Protein AF-A0A9D3XJR8-F1 (afdb_monomer_lite)

Radius of gyration: 22.23 Å; chains: 1; bounding box: 59×55×51 Å

Structure (mmCIF, N/CA/C/O backbone):
data_AF-A0A9D3XJR8-F1
#
_entry.id   AF-A0A9D3XJR8-F1
#
loop_
_atom_site.group_PDB
_atom_site.id
_atom_site.type_symbol
_atom_site.label_atom_id
_atom_site.label_alt_id
_atom_site.label_comp_id
_atom_site.label_asym_id
_atom_site.label_entity_id
_atom_site.label_seq_id
_atom_site.pdbx_PDB_ins_code
_atom_site.Cartn_x
_atom_site.Cartn_y
_atom_site.Cartn_z
_atom_site.occupancy
_atom_site.B_iso_or_equiv
_atom_site.auth_seq_id
_atom_site.auth_comp_id
_atom_site.auth_asym_id
_atom_site.auth_atom_id
_atom_site.pdbx_PDB_model_num
ATOM 1 N N . MET A 1 1 ? -12.379 -22.969 -8.870 1.00 28.28 1 MET A N 1
ATOM 2 C CA . MET A 1 1 ? -11.195 -22.123 -9.120 1.00 28.28 1 MET A CA 1
ATOM 3 C C . MET A 1 1 ? -10.997 -21.296 -7.871 1.00 28.28 1 MET A C 1
ATOM 5 O O . MET A 1 1 ? -11.645 -20.276 -7.697 1.00 28.28 1 MET A O 1
ATOM 9 N N . GLU A 1 2 ? -10.249 -21.872 -6.939 1.00 27.81 2 GLU A N 1
ATOM 10 C CA . GLU A 1 2 ? -9.941 -21.310 -5.629 1.00 27.81 2 GLU A CA 1
ATOM 11 C C . GLU A 1 2 ? -8.699 -20.413 -5.710 1.00 27.81 2 GLU A C 1
ATOM 13 O O . GLU A 1 2 ? -7.750 -20.752 -6.409 1.00 27.81 2 GLU A O 1
ATOM 18 N N . LEU A 1 3 ? -8.737 -19.331 -4.923 1.00 29.09 3 LEU A N 1
ATOM 19 C CA . LEU A 1 3 ? -7.606 -18.621 -4.310 1.00 29.09 3 LEU A CA 1
ATOM 20 C C . LEU A 1 3 ? -6.599 -17.934 -5.254 1.00 29.09 3 LEU A C 1
ATOM 22 O O . LEU A 1 3 ? -5.658 -18.541 -5.753 1.00 29.09 3 LEU A O 1
ATOM 26 N N . GLY A 1 4 ? -6.736 -16.608 -5.385 1.00 23.52 4 GLY A N 1
ATOM 27 C CA . GLY A 1 4 ? -5.702 -15.759 -5.991 1.00 23.52 4 GLY A CA 1
ATOM 28 C C . GLY A 1 4 ? -5.813 -14.245 -5.762 1.00 23.52 4 GLY A C 1
ATOM 29 O O . GLY A 1 4 ? -4.987 -13.517 -6.294 1.00 23.52 4 GLY A O 1
ATOM 30 N N . LEU A 1 5 ? -6.792 -13.742 -4.993 1.00 27.00 5 LEU A N 1
ATOM 31 C CA . LEU A 1 5 ? -7.067 -12.294 -4.912 1.00 27.00 5 LEU A CA 1
ATOM 32 C C . LEU A 1 5 ? -6.620 -11.584 -3.622 1.00 27.00 5 LEU A C 1
ATOM 34 O O . LEU A 1 5 ? -6.926 -10.413 -3.443 1.00 27.00 5 LEU A O 1
ATOM 38 N N . ALA A 1 6 ? -5.889 -12.247 -2.724 1.00 27.70 6 ALA A N 1
ATOM 39 C CA . ALA A 1 6 ? -5.496 -11.635 -1.447 1.00 27.70 6 ALA A CA 1
ATOM 40 C C . ALA A 1 6 ? -4.204 -10.792 -1.509 1.00 27.70 6 ALA A C 1
ATOM 42 O O . ALA A 1 6 ? -3.783 -10.276 -0.485 1.00 27.70 6 ALA A O 1
ATOM 43 N N . CYS A 1 7 ? -3.565 -10.648 -2.678 1.00 24.80 7 CYS A N 1
ATOM 44 C CA . CYS A 1 7 ? -2.272 -9.955 -2.794 1.00 24.80 7 CYS A CA 1
ATOM 45 C C . CYS A 1 7 ? -2.368 -8.500 -3.297 1.00 24.80 7 CYS A C 1
ATOM 47 O O . CYS A 1 7 ? -1.337 -7.881 -3.523 1.00 24.80 7 CYS A O 1
ATOM 49 N N . TRP A 1 8 ? -3.575 -7.963 -3.529 1.00 30.33 8 TRP A N 1
ATOM 50 C CA . TRP A 1 8 ? -3.748 -6.650 -4.182 1.00 30.33 8 TRP A CA 1
ATOM 51 C C . TRP A 1 8 ? -4.899 -5.802 -3.661 1.00 30.33 8 TRP A C 1
ATOM 53 O O . TRP A 1 8 ? -5.213 -4.774 -4.256 1.00 30.33 8 TRP A O 1
ATOM 63 N N . VAL A 1 9 ? -5.540 -6.206 -2.569 1.00 40.22 9 VAL A N 1
ATOM 64 C CA . VAL A 1 9 ? -6.532 -5.345 -1.939 1.00 40.22 9 VAL A CA 1
ATOM 65 C C . VAL A 1 9 ? -5.842 -4.707 -0.739 1.00 40.22 9 VAL A C 1
ATOM 67 O O . VAL A 1 9 ? -5.764 -5.274 0.345 1.00 40.22 9 VAL A O 1
ATOM 70 N N . GLN A 1 10 ? -5.242 -3.559 -1.026 1.00 49.81 10 GLN A N 1
ATOM 71 C CA . GLN A 1 10 ? -4.740 -2.574 -0.081 1.00 49.81 10 GLN A CA 1
ATOM 72 C C . GLN A 1 10 ? -5.899 -2.117 0.806 1.00 49.81 10 GLN A C 1
ATOM 74 O O . GLN A 1 10 ? -6.696 -1.263 0.413 1.00 49.81 10 GLN A O 1
ATOM 79 N N . LEU A 1 11 ? -6.074 -2.804 1.931 1.00 52.34 11 LEU A N 1
ATOM 80 C CA . LEU A 1 11 ? -7.322 -2.809 2.674 1.00 52.34 11 LEU A CA 1
ATOM 81 C C . LEU A 1 11 ? -7.146 -2.171 4.039 1.00 52.34 11 LEU A C 1
ATOM 83 O O . LEU A 1 11 ? -6.410 -2.663 4.890 1.00 52.34 11 LEU A O 1
ATOM 87 N N . VAL A 1 12 ? -7.945 -1.140 4.264 1.00 53.53 12 VAL A N 1
ATOM 88 C CA . VAL A 1 12 ? -8.239 -0.639 5.593 1.00 53.53 12 VAL A CA 1
ATOM 89 C C . VAL A 1 12 ? -9.472 -1.385 6.088 1.00 53.53 12 VAL A C 1
ATOM 91 O O . VAL A 1 12 ? -10.526 -1.316 5.454 1.00 53.53 12 VAL A O 1
ATOM 94 N N . ASN A 1 13 ? -9.353 -2.112 7.199 1.00 61.59 13 ASN A N 1
ATOM 95 C CA . ASN A 1 13 ? -10.474 -2.840 7.791 1.00 61.59 13 ASN A CA 1
ATOM 96 C C . ASN A 1 13 ? -10.726 -2.401 9.228 1.00 61.59 13 ASN A C 1
ATOM 98 O O . ASN A 1 13 ? -9.831 -2.374 10.077 1.00 61.59 13 ASN A O 1
ATOM 102 N N . ALA A 1 14 ? -11.992 -2.147 9.500 1.00 55.44 14 ALA A N 1
ATOM 103 C CA . ALA A 1 14 ? -12.534 -1.920 10.815 1.00 55.44 14 ALA A CA 1
ATOM 104 C C . ALA A 1 14 ? -13.330 -3.164 11.230 1.00 55.44 14 ALA A C 1
ATOM 106 O O . ALA A 1 14 ? -14.355 -3.460 10.630 1.00 55.44 14 ALA A O 1
ATOM 107 N N . VAL A 1 15 ? -12.900 -3.894 12.269 1.00 58.12 15 VAL A N 1
ATOM 108 C CA . VAL A 1 15 ? -13.600 -5.115 12.734 1.00 58.12 15 VAL A CA 1
ATOM 109 C C . VAL A 1 15 ? -14.463 -4.820 13.966 1.00 58.12 15 VAL A C 1
ATOM 111 O O . VAL A 1 15 ? -14.002 -4.187 14.925 1.00 58.12 15 VAL A O 1
ATOM 114 N N . SER A 1 16 ? -15.708 -5.304 13.967 1.00 52.34 16 SER A N 1
ATOM 115 C CA . SER A 1 16 ? -16.666 -5.179 15.076 1.00 52.34 16 SER A CA 1
ATOM 116 C C . SER A 1 16 ? -16.460 -6.242 16.172 1.00 52.34 16 SER A C 1
ATOM 118 O O . SER A 1 16 ? -15.986 -7.350 15.924 1.00 52.34 16 SER A O 1
ATOM 120 N N . CYS A 1 17 ? -16.860 -5.928 17.410 1.00 47.19 17 CYS A N 1
ATOM 121 C CA . CYS A 1 17 ? -16.729 -6.804 18.583 1.00 47.19 17 CYS A CA 1
ATOM 122 C C . CYS A 1 17 ? -17.567 -8.102 18.538 1.00 47.19 17 CYS A C 1
ATOM 124 O O . CYS A 1 17 ? -17.294 -9.009 19.325 1.00 47.19 17 CYS A O 1
ATOM 126 N N . SER A 1 18 ? -18.601 -8.197 17.693 1.00 45.06 18 SER A N 1
ATOM 127 C CA . SER A 1 18 ? -19.616 -9.264 17.756 1.00 45.06 18 SER A CA 1
ATOM 128 C C . SER A 1 18 ? -19.317 -10.505 16.901 1.00 45.06 18 SER A C 1
ATOM 130 O O . SER A 1 18 ? -19.864 -11.572 17.190 1.00 45.06 18 SER A O 1
ATOM 132 N N . HIS A 1 19 ? -18.458 -10.407 15.878 1.00 48.50 19 HIS A N 1
ATOM 133 C CA . HIS A 1 19 ? -18.067 -11.533 15.020 1.00 48.50 19 HIS A CA 1
ATOM 134 C C . HIS A 1 19 ? -16.733 -11.263 14.300 1.00 48.50 19 HIS A C 1
ATOM 136 O O . HIS A 1 19 ? -16.567 -10.178 13.748 1.00 48.50 19 HIS A O 1
ATOM 142 N N . PRO A 1 20 ? -15.828 -12.254 14.173 1.00 44.44 20 PRO A N 1
ATOM 143 C CA . PRO A 1 20 ? -14.545 -12.104 13.469 1.00 44.44 20 PRO A CA 1
ATOM 144 C C . PRO A 1 20 ? -14.664 -11.869 11.947 1.00 44.44 20 PRO A C 1
ATOM 146 O O . PRO A 1 20 ? -13.648 -11.757 11.272 1.00 44.44 20 PRO A O 1
ATOM 149 N N . ALA A 1 21 ? -15.886 -11.799 11.405 1.00 52.09 21 ALA A N 1
ATOM 150 C CA . ALA A 1 21 ? -16.176 -11.602 9.984 1.00 52.09 21 ALA A CA 1
ATOM 151 C C . ALA A 1 21 ? -17.030 -10.351 9.686 1.00 52.09 21 ALA A C 1
ATOM 153 O O . ALA A 1 21 ? -17.405 -10.145 8.536 1.00 52.09 21 ALA A O 1
ATOM 154 N N . HIS A 1 22 ? -17.356 -9.530 10.693 1.00 65.69 22 HIS A N 1
ATOM 155 C CA . HIS A 1 22 ? -18.109 -8.287 10.493 1.00 65.69 22 HIS A CA 1
ATOM 156 C C . HIS A 1 22 ? -17.138 -7.107 10.467 1.00 65.69 22 HIS A C 1
ATOM 158 O O . HIS A 1 22 ? -16.737 -6.596 11.517 1.00 65.69 22 HIS A O 1
ATOM 164 N N . GLY A 1 23 ? -16.731 -6.722 9.259 1.00 73.94 23 GLY A N 1
ATOM 165 C CA . GLY A 1 23 ? -15.860 -5.578 9.031 1.00 73.94 23 GLY A CA 1
ATOM 166 C C . GLY A 1 23 ? -16.367 -4.674 7.918 1.00 73.94 23 GLY A C 1
ATOM 167 O O . GLY A 1 23 ? -17.192 -5.091 7.108 1.00 73.94 23 GLY A O 1
ATOM 168 N N . THR A 1 24 ? -15.895 -3.438 7.903 1.00 81.75 24 THR A N 1
ATOM 169 C CA . THR A 1 24 ? -16.110 -2.456 6.832 1.00 81.75 24 THR A CA 1
ATOM 170 C C . THR A 1 24 ? -14.770 -2.171 6.173 1.00 81.75 24 THR A C 1
ATOM 172 O O . THR A 1 24 ? -13.736 -2.168 6.845 1.00 81.75 24 THR A O 1
ATOM 175 N N . TRP A 1 25 ? -14.782 -1.963 4.859 1.00 85.25 25 TRP A N 1
ATOM 176 C CA . TRP A 1 25 ? -13.549 -1.868 4.085 1.00 85.25 25 TRP A CA 1
ATOM 177 C C . TRP A 1 25 ? -13.513 -0.602 3.242 1.00 85.25 25 TRP A C 1
ATOM 179 O O . TRP A 1 25 ? -14.513 -0.236 2.626 1.00 85.25 25 TRP A O 1
ATOM 189 N N . SER A 1 26 ? -12.341 0.015 3.172 1.00 88.06 26 SER A N 1
ATOM 190 C CA . SER A 1 26 ? -11.996 1.022 2.170 1.00 88.06 26 SER A CA 1
ATOM 191 C C . SER A 1 26 ? -10.623 0.718 1.577 1.00 88.06 26 SER A C 1
ATOM 193 O O . SER A 1 26 ? -9.849 -0.067 2.135 1.00 88.06 26 SER A O 1
ATOM 195 N N . SER A 1 27 ? -10.323 1.333 0.435 1.00 88.31 27 SER A N 1
ATOM 196 C CA . SER A 1 27 ? -8.977 1.294 -0.137 1.00 88.31 27 SER A CA 1
ATOM 197 C C . SER A 1 27 ? -8.009 2.149 0.692 1.00 88.31 27 SER A C 1
ATOM 199 O O . SER A 1 27 ? -8.449 3.079 1.369 1.00 88.31 27 SER A O 1
ATOM 201 N N . CYS A 1 28 ? -6.702 1.872 0.611 1.00 87.38 28 CYS A N 1
ATOM 202 C CA . CYS A 1 28 ? -5.643 2.799 1.043 1.00 87.38 28 CYS A CA 1
ATOM 203 C C . CYS A 1 28 ? -4.987 3.570 -0.127 1.00 87.38 28 CYS A C 1
ATOM 205 O O . CYS A 1 28 ? -3.995 4.284 0.036 1.00 87.38 28 CYS A O 1
ATOM 207 N N . ASN A 1 29 ? -5.533 3.438 -1.345 1.00 89.31 29 ASN A N 1
ATOM 208 C CA . ASN A 1 29 ? -5.115 4.235 -2.494 1.00 89.31 29 ASN A CA 1
ATOM 209 C C . ASN A 1 29 ? -6.237 4.444 -3.527 1.00 89.31 29 ASN A C 1
ATOM 211 O O . ASN A 1 29 ? -6.915 3.504 -3.940 1.00 89.31 29 ASN A O 1
ATOM 215 N N . ILE A 1 30 ? -6.335 5.670 -4.043 1.00 88.50 30 ILE A N 1
ATOM 216 C CA . ILE A 1 30 ? -7.354 6.091 -5.020 1.00 88.50 30 ILE A CA 1
ATOM 217 C C . ILE A 1 30 ? -7.344 5.322 -6.353 1.00 88.50 30 ILE A C 1
ATOM 219 O O . ILE A 1 30 ? -8.328 5.357 -7.087 1.00 88.50 30 ILE A O 1
ATOM 223 N N . PHE A 1 31 ? -6.255 4.631 -6.711 1.00 89.19 31 PHE A N 1
ATOM 224 C CA . PHE A 1 31 ? -6.134 3.913 -7.989 1.00 89.19 31 PHE A CA 1
ATOM 225 C C . PHE A 1 31 ? -5.930 2.401 -7.852 1.00 89.19 31 PHE A C 1
ATOM 227 O O . PHE A 1 31 ? -5.882 1.715 -8.879 1.00 89.19 31 PHE A O 1
ATOM 234 N N . SER A 1 32 ? -5.788 1.877 -6.633 1.00 86.81 32 SER A N 1
ATOM 235 C CA . SER A 1 32 ? -5.470 0.460 -6.411 1.00 86.81 32 SER A CA 1
ATOM 236 C C . SER A 1 32 ? -6.699 -0.446 -6.406 1.00 86.81 32 SER A C 1
ATOM 238 O O . SER A 1 32 ? -6.564 -1.646 -6.653 1.00 86.81 32 SER A O 1
ATOM 240 N N . THR A 1 33 ? -7.894 0.112 -6.193 1.00 87.88 33 THR A N 1
ATOM 241 C CA . THR A 1 33 ? -9.135 -0.662 -6.164 1.00 87.88 33 THR A CA 1
ATOM 242 C C . THR A 1 33 ? -9.352 -1.413 -7.475 1.00 87.88 33 THR A C 1
ATOM 244 O O . THR A 1 33 ? -9.219 -0.873 -8.576 1.00 87.88 33 THR A O 1
ATOM 247 N N . GLN A 1 34 ? -9.727 -2.684 -7.355 1.00 86.62 34 GLN A N 1
ATOM 248 C CA . GLN A 1 34 ? -10.248 -3.475 -8.460 1.00 86.62 34 GLN A CA 1
ATOM 249 C C . GLN A 1 34 ? -11.768 -3.553 -8.320 1.00 86.62 34 GLN A C 1
ATOM 251 O O . GLN A 1 34 ? -12.271 -4.296 -7.481 1.00 86.62 34 GLN A O 1
ATOM 256 N N . ASP A 1 35 ? -12.506 -2.804 -9.143 1.00 85.62 35 ASP A N 1
ATOM 257 C CA . ASP A 1 35 ? -13.960 -2.627 -8.973 1.00 85.62 35 ASP A CA 1
ATOM 258 C C . ASP A 1 35 ? -14.737 -3.948 -8.994 1.00 85.62 35 ASP A C 1
ATOM 260 O O . ASP A 1 35 ? -15.673 -4.148 -8.226 1.00 85.62 35 ASP A O 1
ATOM 264 N N . HIS A 1 36 ? -14.313 -4.898 -9.831 1.00 81.00 36 HIS A N 1
ATOM 265 C CA . HIS A 1 36 ? -14.922 -6.226 -9.885 1.00 81.00 36 HIS A CA 1
ATOM 266 C C . HIS A 1 36 ? -14.697 -7.025 -8.592 1.00 81.00 36 HIS A C 1
ATOM 268 O O . HIS A 1 36 ? -15.572 -7.787 -8.184 1.00 81.00 36 HIS A O 1
ATOM 274 N N . ALA A 1 37 ? -13.552 -6.839 -7.929 1.00 82.25 37 ALA A N 1
ATOM 275 C CA . ALA A 1 37 ? -13.271 -7.442 -6.634 1.00 82.25 37 ALA A CA 1
ATOM 276 C C . ALA A 1 37 ? -14.105 -6.776 -5.536 1.00 82.25 37 ALA A C 1
ATOM 278 O O . ALA A 1 37 ? -14.750 -7.481 -4.764 1.00 82.25 37 ALA A O 1
ATOM 279 N N . ALA A 1 38 ? -14.155 -5.440 -5.508 1.00 82.94 38 ALA A N 1
ATOM 280 C CA . ALA A 1 38 ? -14.978 -4.680 -4.566 1.00 82.94 38 ALA A CA 1
ATOM 281 C C . ALA A 1 38 ? -16.460 -5.080 -4.670 1.00 82.94 38 ALA A C 1
ATOM 283 O O . ALA A 1 38 ? -17.082 -5.427 -3.666 1.00 82.94 38 ALA A O 1
ATOM 284 N N . ALA A 1 39 ? -16.994 -5.156 -5.892 1.00 82.38 39 ALA A N 1
ATOM 285 C CA . ALA A 1 39 ? -18.354 -5.618 -6.148 1.00 82.38 39 ALA A CA 1
ATOM 286 C C . ALA A 1 39 ? -18.564 -7.075 -5.709 1.00 82.38 39 ALA A C 1
ATOM 288 O O . ALA A 1 39 ? -19.575 -7.391 -5.085 1.00 82.38 39 ALA A O 1
ATOM 289 N N . ALA A 1 40 ? -17.611 -7.970 -5.986 1.00 81.62 40 ALA A N 1
ATOM 290 C CA . ALA A 1 40 ? -17.702 -9.359 -5.546 1.00 81.62 40 ALA A CA 1
ATOM 291 C C . ALA A 1 40 ? -17.712 -9.482 -4.015 1.00 81.62 40 ALA A C 1
ATOM 293 O O . ALA A 1 40 ? -18.481 -10.279 -3.486 1.00 81.62 40 ALA A O 1
ATOM 294 N N . PHE A 1 41 ? -16.908 -8.687 -3.302 1.00 75.06 41 PHE A N 1
ATOM 295 C CA . PHE A 1 41 ? -16.903 -8.649 -1.838 1.00 75.06 41 PHE A CA 1
ATOM 296 C C . PHE A 1 41 ? -18.211 -8.094 -1.263 1.00 75.06 41 PHE A C 1
ATOM 298 O O . PHE A 1 41 ? -18.741 -8.679 -0.318 1.00 75.06 41 PHE A O 1
ATOM 305 N N . ALA A 1 42 ? -18.762 -7.036 -1.864 1.00 76.56 42 ALA A N 1
ATOM 306 C CA . ALA A 1 42 ? -20.031 -6.442 -1.445 1.00 76.56 42 ALA A CA 1
ATOM 307 C C . ALA A 1 42 ? -21.232 -7.381 -1.680 1.00 76.56 42 ALA A C 1
ATOM 309 O O . ALA A 1 42 ? -22.122 -7.485 -0.839 1.00 76.56 42 ALA A O 1
ATOM 310 N N . ILE A 1 43 ? -21.246 -8.102 -2.808 1.00 69.69 43 ILE A N 1
ATOM 311 C CA . ILE A 1 43 ? -22.349 -8.993 -3.219 1.00 69.69 43 ILE A CA 1
ATOM 312 C C . ILE A 1 43 ? -22.200 -10.406 -2.627 1.00 69.69 43 ILE A C 1
ATOM 314 O O . ILE A 1 43 ? -23.160 -11.183 -2.599 1.00 69.69 43 ILE A O 1
ATOM 318 N N . ALA A 1 44 ? -21.008 -10.779 -2.149 1.00 63.94 44 ALA A N 1
ATOM 319 C CA . ALA A 1 44 ? -20.783 -12.076 -1.529 1.00 63.94 44 ALA A CA 1
ATOM 320 C C . ALA A 1 44 ? -21.743 -12.301 -0.355 1.00 63.94 44 ALA A C 1
ATOM 322 O O . ALA A 1 44 ? -22.173 -11.375 0.326 1.00 63.94 44 ALA A O 1
ATOM 323 N N . LYS A 1 45 ? -22.012 -13.577 -0.058 1.00 50.91 45 LYS A N 1
ATOM 324 C CA . LYS A 1 45 ? -22.928 -14.036 1.005 1.00 50.91 45 LYS A CA 1
ATOM 325 C C . LYS A 1 45 ? -22.634 -13.451 2.404 1.00 50.91 45 LYS A C 1
ATOM 327 O O . LYS A 1 45 ? -23.441 -13.627 3.309 1.00 50.91 45 LYS A O 1
ATOM 332 N N . ALA A 1 46 ? -21.477 -12.810 2.575 1.00 60.94 46 ALA A N 1
ATOM 333 C CA . ALA A 1 46 ? -21.052 -12.126 3.786 1.00 60.94 46 ALA A CA 1
ATOM 334 C C . ALA A 1 46 ? -21.612 -10.692 3.935 1.00 60.94 46 ALA A C 1
ATOM 336 O O . ALA A 1 46 ? -21.616 -10.203 5.058 1.00 60.94 46 ALA A O 1
ATOM 337 N N . GLY A 1 47 ? -22.094 -10.039 2.864 1.00 68.12 47 GLY A N 1
ATOM 338 C CA . GLY A 1 47 ? -22.726 -8.710 2.929 1.00 68.12 47 GLY A CA 1
ATOM 339 C C . GLY A 1 47 ? -21.833 -7.637 3.560 1.00 68.12 47 GLY A C 1
ATOM 340 O O . GLY A 1 47 ? -22.287 -6.860 4.395 1.00 68.12 47 GLY A O 1
ATOM 341 N N . ILE A 1 48 ? -20.543 -7.661 3.229 1.00 77.00 48 ILE A N 1
ATOM 342 C CA . ILE A 1 48 ? -19.524 -6.802 3.832 1.00 77.00 48 ILE A CA 1
ATOM 343 C C . ILE A 1 48 ? -19.580 -5.421 3.160 1.00 77.00 48 ILE A C 1
ATOM 345 O O . ILE A 1 48 ? -19.403 -5.359 1.943 1.00 77.00 48 ILE A O 1
ATOM 349 N N . PRO A 1 49 ? -19.767 -4.313 3.904 1.00 83.88 49 PRO A N 1
ATOM 350 C CA . PRO A 1 49 ? -19.743 -2.980 3.311 1.00 83.88 49 PRO A CA 1
ATOM 351 C C . PRO A 1 49 ? -18.347 -2.632 2.781 1.00 83.88 49 PRO A C 1
ATOM 353 O O . PRO A 1 49 ? -17.359 -2.691 3.523 1.00 83.88 49 PRO A O 1
ATOM 356 N N . VAL A 1 50 ? -18.281 -2.252 1.504 1.00 85.94 50 VAL A N 1
ATOM 357 C CA . VAL A 1 50 ? -17.055 -1.835 0.814 1.00 85.94 50 VAL A CA 1
ATOM 358 C C . VAL A 1 50 ? -17.257 -0.430 0.253 1.00 85.94 50 VAL A C 1
ATOM 360 O O . VAL A 1 50 ? -18.144 -0.204 -0.567 1.00 85.94 50 VAL A O 1
ATOM 363 N N . PHE A 1 51 ? -16.409 0.499 0.678 1.00 89.69 51 PHE A N 1
ATOM 364 C CA . PHE A 1 51 ? -16.374 1.888 0.233 1.00 89.69 51 PHE A CA 1
ATOM 365 C C . PHE A 1 51 ? -15.075 2.099 -0.538 1.00 89.69 51 PHE A C 1
ATOM 367 O O . PHE A 1 51 ? -14.077 2.551 0.019 1.00 89.69 51 PHE A O 1
ATOM 374 N N . ALA A 1 52 ? -15.052 1.639 -1.786 1.00 89.12 52 ALA A N 1
ATOM 375 C CA . ALA A 1 52 ? -13.896 1.803 -2.653 1.00 89.12 52 ALA A CA 1
ATOM 376 C C . ALA A 1 52 ? -14.275 1.630 -4.130 1.00 89.12 52 ALA A C 1
ATOM 378 O O . ALA A 1 52 ? -15.033 0.718 -4.474 1.00 89.12 52 ALA A O 1
ATOM 379 N N . TRP A 1 53 ? -13.695 2.440 -5.009 1.00 90.81 53 TRP A N 1
ATOM 380 C CA . TRP A 1 53 ? -13.688 2.260 -6.462 1.00 90.81 53 TRP A CA 1
ATOM 381 C C . TRP A 1 53 ? -12.402 2.825 -7.068 1.00 90.81 53 TRP A C 1
ATOM 383 O O . TRP A 1 53 ? -11.638 3.560 -6.447 1.00 90.81 53 TRP A O 1
ATOM 393 N N . LYS A 1 54 ? -12.094 2.442 -8.302 1.00 89.69 54 LYS A N 1
ATOM 394 C CA . LYS A 1 54 ? -10.901 2.932 -8.982 1.00 89.69 54 LYS A CA 1
ATOM 395 C C . LYS A 1 54 ? -11.113 4.358 -9.488 1.00 89.69 54 LYS A C 1
ATOM 397 O O . LYS A 1 54 ? -12.043 4.627 -10.245 1.00 89.69 54 LYS A O 1
ATOM 402 N N . GLY A 1 55 ? -10.180 5.247 -9.163 1.00 90.25 55 GLY A N 1
ATOM 403 C CA . GLY A 1 55 ? -10.190 6.637 -9.616 1.00 90.25 55 GLY A CA 1
ATOM 404 C C . GLY A 1 55 ? -11.005 7.578 -8.732 1.00 90.25 55 GLY A C 1
ATOM 405 O O . GLY A 1 55 ? -11.527 8.566 -9.245 1.00 90.25 55 GLY A O 1
ATOM 406 N N . GLU A 1 56 ? -11.110 7.275 -7.438 1.00 90.25 56 GLU A N 1
ATOM 407 C CA . GLU A 1 56 ? -11.658 8.183 -6.423 1.00 90.25 56 GLU A CA 1
ATOM 408 C C . GLU A 1 56 ? -10.947 9.548 -6.429 1.00 90.25 56 GLU A C 1
ATOM 410 O O . GLU A 1 56 ? -9.736 9.644 -6.668 1.00 90.25 56 GLU A O 1
ATOM 415 N N . THR A 1 57 ? -11.681 10.619 -6.116 1.00 95.12 57 THR A N 1
ATOM 416 C CA . THR A 1 57 ? -11.047 11.886 -5.725 1.00 95.12 57 THR A CA 1
ATOM 417 C C . THR A 1 57 ? -10.482 11.793 -4.306 1.00 95.12 57 THR A C 1
ATOM 419 O O . THR A 1 57 ? -10.842 10.917 -3.523 1.00 95.12 57 THR A O 1
ATOM 422 N N . ASN A 1 58 ? -9.604 12.726 -3.929 1.00 91.56 58 ASN A N 1
ATOM 423 C CA . ASN A 1 58 ? -9.065 12.753 -2.564 1.00 91.56 58 ASN A CA 1
ATOM 424 C C . ASN A 1 58 ? -10.168 12.959 -1.509 1.00 91.56 58 ASN A C 1
ATOM 426 O O . ASN A 1 58 ? -10.063 12.463 -0.390 1.00 91.56 58 ASN A O 1
ATOM 430 N N . GLU A 1 59 ? -11.219 13.703 -1.851 1.00 93.25 59 GLU A N 1
ATOM 431 C CA . GLU A 1 59 ? -12.369 13.923 -0.977 1.00 93.25 59 GLU A CA 1
ATOM 432 C C . GLU A 1 59 ? -13.201 12.646 -0.820 1.00 93.25 59 GLU A C 1
ATOM 434 O O . GLU A 1 59 ? -13.584 12.306 0.299 1.00 93.25 59 GLU A O 1
ATOM 439 N N . GLU A 1 60 ? -13.439 11.924 -1.919 1.00 92.31 60 GLU A N 1
ATOM 440 C CA . GLU A 1 60 ? -14.136 10.632 -1.916 1.00 92.31 60 GLU A CA 1
ATOM 441 C C . GLU A 1 60 ? -13.361 9.581 -1.115 1.00 92.31 60 GLU A C 1
ATOM 443 O O . GLU A 1 60 ? -13.954 8.874 -0.305 1.00 92.31 60 GLU A O 1
ATOM 448 N N . TYR A 1 61 ? -12.036 9.545 -1.258 1.00 89.69 61 TYR A N 1
ATOM 449 C CA . TYR A 1 61 ? -11.148 8.664 -0.501 1.00 89.69 61 TYR A CA 1
ATOM 450 C C . TYR A 1 61 ? -11.262 8.870 1.012 1.00 89.69 61 TYR A C 1
ATOM 452 O O . TYR A 1 61 ? -11.483 7.928 1.776 1.00 89.69 61 TYR A O 1
ATOM 460 N N . LEU A 1 62 ? -11.174 10.125 1.464 1.00 90.62 62 LEU A N 1
ATOM 461 C CA . LEU A 1 62 ? -11.327 10.454 2.882 1.00 90.62 62 LEU A CA 1
ATOM 462 C C . LEU A 1 62 ? -12.733 10.126 3.389 1.00 90.62 62 LEU A C 1
ATOM 464 O O . LEU A 1 62 ? -12.878 9.623 4.503 1.00 90.62 62 LEU A O 1
ATOM 468 N N . TRP A 1 63 ? -13.760 10.379 2.574 1.00 91.94 63 TRP A N 1
ATOM 469 C CA . TRP A 1 63 ? -15.130 9.999 2.899 1.00 91.94 63 TRP A CA 1
ATOM 470 C C . TRP A 1 63 ? -15.270 8.480 3.058 1.00 91.94 63 TRP A C 1
ATOM 472 O O . TRP A 1 63 ? -15.884 8.036 4.030 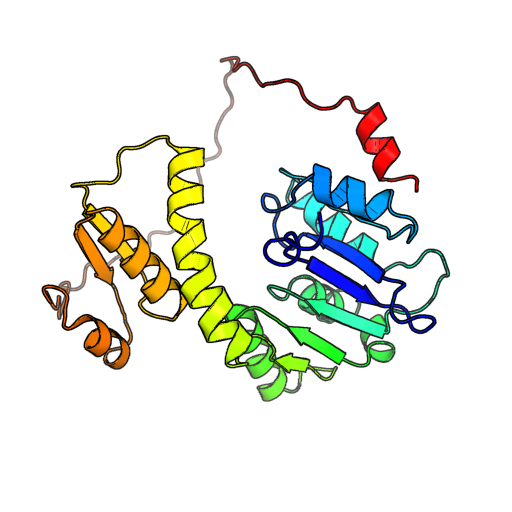1.00 91.94 63 TRP A O 1
ATOM 482 N N . CYS A 1 64 ? -14.656 7.691 2.170 1.00 91.56 64 CYS A N 1
ATOM 483 C CA . CYS A 1 64 ? -14.653 6.230 2.232 1.00 91.56 64 CYS A CA 1
ATOM 484 C C . CYS A 1 64 ? -14.016 5.726 3.531 1.00 91.56 64 CYS A C 1
ATOM 486 O O . CYS A 1 64 ? -14.615 4.902 4.224 1.00 91.56 64 CYS A O 1
ATOM 488 N N . ILE A 1 65 ? -12.855 6.272 3.913 1.00 88.69 65 ILE A N 1
ATOM 489 C CA . ILE A 1 65 ? -12.202 5.945 5.189 1.00 88.69 65 ILE A CA 1
ATOM 490 C C . ILE A 1 65 ? -13.124 6.285 6.365 1.00 88.69 65 ILE A C 1
ATOM 492 O O . ILE A 1 65 ? -13.282 5.475 7.277 1.00 88.69 65 ILE A O 1
ATOM 496 N N . GLU A 1 66 ? -13.770 7.453 6.357 1.00 88.75 66 GLU A N 1
ATOM 497 C CA . GLU A 1 66 ? -14.686 7.855 7.431 1.00 88.75 66 GLU A CA 1
ATOM 498 C C . GLU A 1 66 ? -15.913 6.929 7.529 1.00 88.75 66 GLU A C 1
ATOM 500 O O . GLU A 1 66 ? -16.353 6.634 8.643 1.00 88.75 66 GLU A O 1
ATOM 505 N N . GLN A 1 67 ? -16.423 6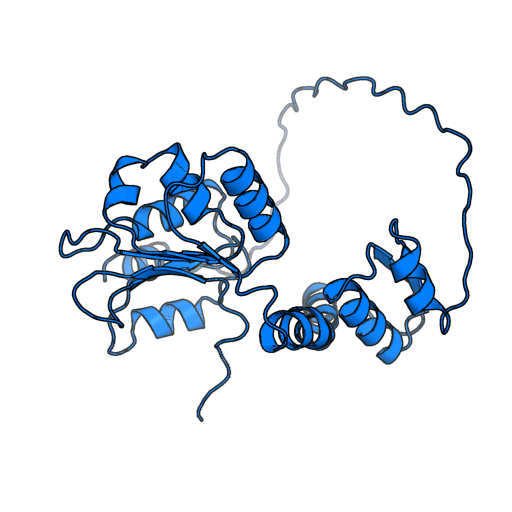.394 6.410 1.00 88.38 67 GLN A N 1
ATOM 506 C CA . GLN A 1 67 ? -17.510 5.406 6.438 1.00 88.38 67 GLN A CA 1
ATOM 507 C C . GLN A 1 67 ? -17.104 4.104 7.140 1.00 88.38 67 GLN A C 1
ATOM 509 O O . GLN A 1 67 ? -17.940 3.493 7.809 1.00 88.38 67 GLN A O 1
ATOM 514 N N . THR A 1 68 ? -15.829 3.698 7.073 1.00 86.44 68 THR A N 1
ATOM 515 C CA . THR A 1 68 ? -15.370 2.475 7.760 1.00 86.44 68 THR A CA 1
ATOM 516 C C . THR A 1 68 ? -15.499 2.557 9.284 1.00 86.44 68 THR A C 1
ATOM 518 O O . THR A 1 68 ? -15.640 1.532 9.947 1.00 86.44 68 THR A O 1
ATOM 521 N N . LEU A 1 69 ? -15.541 3.760 9.865 1.00 84.31 69 LEU A N 1
ATOM 522 C CA . LEU A 1 69 ? -15.654 3.943 11.314 1.00 84.31 69 LEU A CA 1
ATOM 523 C C . LEU A 1 69 ? -17.049 3.629 11.876 1.00 84.31 69 LEU A C 1
ATOM 525 O O . LEU A 1 69 ? -17.190 3.458 13.090 1.00 84.31 69 LEU A O 1
ATOM 529 N N . CYS A 1 70 ? -18.072 3.581 11.021 1.00 76.69 70 CYS A N 1
ATOM 530 C CA . CYS A 1 70 ? -19.474 3.498 11.413 1.00 76.69 70 CYS A CA 1
ATOM 531 C C . CYS A 1 70 ? -20.091 2.162 10.981 1.00 76.69 70 CYS A C 1
ATOM 533 O O . CYS A 1 70 ? -20.351 1.929 9.803 1.00 76.69 70 CYS A O 1
ATOM 535 N N . PHE A 1 71 ? -20.395 1.290 11.944 1.00 76.81 71 PHE A N 1
ATOM 536 C CA . PHE A 1 71 ? -21.103 0.035 11.678 1.00 76.81 71 PHE A CA 1
ATOM 537 C C . PHE A 1 71 ? -22.620 0.237 11.717 1.00 76.81 71 PHE A C 1
ATOM 539 O O . PHE A 1 71 ? -23.131 0.942 12.590 1.00 76.81 71 PHE A O 1
ATOM 546 N N . LYS A 1 72 ? -23.355 -0.452 10.831 1.00 70.12 72 LYS A N 1
ATOM 547 C CA . LYS A 1 72 ? -24.831 -0.401 10.771 1.00 70.12 72 LYS A CA 1
ATOM 548 C C . LYS A 1 72 ? -25.498 -0.800 12.094 1.00 70.12 72 LYS A C 1
ATOM 550 O O . LYS A 1 72 ? -26.524 -0.236 12.457 1.00 70.12 72 LYS A O 1
ATOM 555 N N . ASP A 1 73 ? -24.863 -1.693 12.848 1.00 69.06 73 ASP A N 1
ATOM 556 C CA . ASP A 1 73 ? -25.351 -2.176 14.145 1.00 69.06 73 ASP A CA 1
ATOM 557 C C . ASP A 1 73 ? -25.028 -1.232 15.322 1.00 69.06 73 ASP A C 1
ATOM 559 O O . ASP A 1 73 ? -25.305 -1.560 16.477 1.00 69.06 73 ASP A O 1
ATOM 563 N N . GLY A 1 74 ? -24.372 -0.091 15.068 1.00 71.56 74 GLY A N 1
ATOM 564 C CA . GLY A 1 74 ? -23.939 0.859 16.101 1.00 71.56 74 GLY A CA 1
ATOM 565 C C . GLY A 1 74 ? -22.844 0.329 17.035 1.00 71.56 74 GLY A C 1
ATOM 566 O O . GLY A 1 74 ? -22.543 0.950 18.055 1.00 71.56 74 GLY A O 1
ATOM 567 N N . GLN A 1 75 ? -22.254 -0.825 16.713 1.00 73.38 75 GLN A N 1
ATOM 568 C CA . GLN A 1 75 ? -21.174 -1.427 17.491 1.00 73.38 75 GLN A CA 1
ATOM 569 C C . GLN A 1 75 ? -19.890 -0.591 17.391 1.00 73.38 75 GLN A C 1
ATOM 571 O O . GLN A 1 75 ? -19.613 -0.014 16.338 1.00 73.38 75 GLN A O 1
ATOM 576 N N . PRO A 1 76 ? -19.081 -0.523 18.463 1.00 74.31 76 PRO A N 1
ATOM 577 C CA . PRO A 1 76 ? -17.833 0.221 18.439 1.00 74.31 76 PRO A CA 1
ATOM 578 C C . PRO A 1 76 ? -16.749 -0.516 17.644 1.00 74.31 76 PRO A C 1
ATOM 580 O O . PRO A 1 76 ? -16.654 -1.746 17.664 1.00 74.31 76 PRO A O 1
ATOM 583 N N . LEU A 1 77 ? -15.876 0.271 17.017 1.00 82.81 77 LEU A N 1
ATOM 584 C CA . LEU A 1 77 ? -14.660 -0.200 16.364 1.00 82.81 77 LEU A CA 1
ATOM 585 C C . LEU A 1 77 ? -13.734 -0.911 17.359 1.00 82.81 77 LEU A C 1
ATOM 587 O O . LEU A 1 77 ? -13.363 -0.334 18.383 1.00 82.81 77 LEU A O 1
ATOM 591 N N . SER A 1 78 ? -13.354 -2.153 17.045 1.00 84.75 78 SER A N 1
ATOM 592 C CA . SER A 1 78 ? -12.583 -3.011 17.954 1.00 84.75 78 SER A CA 1
ATOM 593 C C . SER A 1 78 ? -11.154 -3.305 17.498 1.00 84.75 78 SER A C 1
ATOM 595 O O . SER A 1 78 ? -10.283 -3.547 18.335 1.00 84.75 78 SER A O 1
ATOM 597 N N . MET A 1 79 ? -10.887 -3.266 16.194 1.00 86.44 79 MET A N 1
ATOM 598 C CA . MET A 1 79 ? -9.568 -3.499 15.610 1.00 86.44 79 MET A CA 1
ATOM 599 C C . MET A 1 79 ? -9.434 -2.698 14.321 1.00 86.44 79 MET A C 1
ATOM 601 O O . MET A 1 79 ? -10.414 -2.554 13.590 1.00 86.44 79 MET A O 1
ATOM 605 N N . ILE A 1 80 ? -8.220 -2.221 14.064 1.00 88.62 80 ILE A N 1
ATOM 606 C CA . ILE A 1 80 ? -7.824 -1.595 12.805 1.00 88.62 80 ILE A CA 1
ATOM 607 C C . ILE A 1 80 ? -6.833 -2.538 12.113 1.00 88.62 80 ILE A C 1
ATOM 609 O O . ILE A 1 80 ? -5.819 -2.909 12.711 1.00 88.62 80 ILE A O 1
ATOM 613 N N . LEU A 1 81 ? -7.124 -2.925 10.875 1.00 88.88 81 LEU A N 1
ATOM 614 C CA . LEU A 1 81 ? -6.131 -3.447 9.937 1.00 88.88 81 LEU A CA 1
ATOM 615 C C . LEU A 1 81 ? -5.808 -2.305 8.981 1.00 88.88 81 LEU A C 1
ATOM 617 O O . LEU A 1 81 ? -6.724 -1.784 8.349 1.00 88.88 81 LEU A O 1
ATOM 621 N N . ASP A 1 82 ? -4.555 -1.879 8.956 1.00 88.31 82 ASP A N 1
ATOM 622 C CA . ASP A 1 82 ? -4.125 -0.677 8.257 1.00 88.31 82 ASP A CA 1
ATOM 623 C C . ASP A 1 82 ? -2.937 -0.983 7.344 1.00 88.31 82 ASP A C 1
ATOM 625 O O . ASP A 1 82 ? -2.086 -1.832 7.640 1.00 88.31 82 ASP A O 1
ATOM 629 N N . ASP A 1 83 ? -2.905 -0.271 6.228 1.00 86.44 83 ASP A N 1
ATOM 630 C CA . ASP A 1 83 ? -1.834 -0.324 5.247 1.00 86.44 83 ASP A CA 1
ATOM 631 C C . ASP A 1 83 ? -1.526 1.107 4.806 1.00 86.44 83 ASP A C 1
ATOM 633 O O . ASP A 1 83 ? -2.223 1.689 3.976 1.00 86.44 83 ASP A O 1
ATOM 637 N N . GLY A 1 84 ? -0.492 1.693 5.407 1.00 84.25 84 GLY A N 1
ATOM 638 C CA . GLY A 1 84 ? -0.073 3.070 5.148 1.00 84.25 84 GLY A CA 1
ATOM 639 C C . GLY A 1 84 ? -0.472 4.065 6.237 1.00 84.25 84 GLY A C 1
ATOM 640 O O . GLY A 1 84 ? 0.054 5.176 6.236 1.00 84.25 84 GLY A O 1
ATOM 641 N N . GLY A 1 85 ? -1.312 3.666 7.198 1.00 86.31 85 GLY A N 1
ATOM 642 C CA . GLY A 1 85 ? -1.568 4.421 8.425 1.00 86.31 85 GLY A CA 1
ATOM 643 C C . GLY A 1 85 ? -2.662 5.473 8.363 1.00 86.31 85 GLY A C 1
ATOM 644 O O . GLY A 1 85 ? -2.850 6.207 9.338 1.00 86.31 85 GLY A O 1
ATOM 645 N N . ASP A 1 86 ? -3.367 5.612 7.243 1.00 89.44 86 ASP A N 1
ATOM 646 C CA . ASP A 1 86 ? -4.344 6.687 7.063 1.00 89.44 86 ASP A CA 1
ATOM 647 C C . ASP A 1 86 ? -5.515 6.557 8.044 1.00 89.44 86 ASP A C 1
ATOM 649 O O . ASP A 1 86 ? -5.901 7.546 8.680 1.00 89.44 86 ASP A O 1
ATOM 653 N N . LEU A 1 87 ? -6.032 5.340 8.256 1.00 88.94 87 LEU A N 1
ATOM 654 C CA . LEU A 1 87 ? -7.110 5.118 9.221 1.00 88.94 87 LEU A CA 1
ATOM 655 C C . LEU A 1 87 ? -6.618 5.321 10.653 1.00 88.94 87 LEU A C 1
ATOM 657 O O . LEU A 1 87 ? -7.271 5.998 11.453 1.00 88.94 87 LEU A O 1
ATOM 661 N N . THR A 1 88 ? -5.447 4.783 10.983 1.00 90.06 88 THR A N 1
ATOM 662 C CA . THR A 1 88 ? -4.828 4.935 12.301 1.00 90.06 88 THR A CA 1
ATOM 663 C C . THR A 1 88 ? -4.625 6.404 12.645 1.00 90.06 88 THR A C 1
ATOM 665 O O . THR A 1 88 ? -4.993 6.836 13.746 1.00 90.06 88 THR A O 1
ATOM 668 N N . ASN A 1 89 ? -4.093 7.192 11.711 1.00 89.94 89 ASN A N 1
ATOM 669 C CA . ASN A 1 89 ? -3.869 8.621 11.882 1.00 89.94 89 ASN A CA 1
ATOM 670 C C . ASN A 1 89 ? -5.192 9.388 11.996 1.00 89.94 89 ASN A C 1
ATOM 672 O O . ASN A 1 89 ? -5.329 10.249 12.873 1.00 89.94 89 ASN A O 1
ATOM 676 N N . LEU A 1 90 ? -6.195 9.052 11.182 1.00 90.31 90 LEU A N 1
ATOM 677 C CA . LEU A 1 90 ? -7.520 9.667 11.238 1.00 90.31 90 LEU A CA 1
ATOM 678 C C . LEU A 1 90 ? -8.197 9.424 12.595 1.00 90.31 90 LEU A C 1
ATOM 680 O O . LEU A 1 90 ? -8.708 10.364 13.211 1.00 90.31 90 LEU A O 1
ATOM 684 N N . VAL A 1 91 ? -8.136 8.202 13.126 1.00 90.38 91 VAL A N 1
ATOM 685 C CA . VAL A 1 91 ? -8.698 7.884 14.447 1.00 90.38 91 VAL A CA 1
ATOM 686 C C . VAL A 1 91 ? -7.914 8.571 15.569 1.00 90.38 91 VAL A C 1
ATOM 688 O O . VAL A 1 91 ? -8.519 9.105 16.499 1.00 90.38 91 VAL A O 1
ATOM 691 N N . HIS A 1 92 ? -6.581 8.628 15.491 1.00 89.56 92 HIS A N 1
ATOM 692 C CA . HIS A 1 92 ? -5.769 9.298 16.514 1.00 89.56 92 HIS A CA 1
ATOM 693 C C . HIS A 1 92 ? -5.982 10.815 16.571 1.00 89.56 92 HIS A C 1
ATOM 695 O O . HIS A 1 92 ? -5.873 11.399 17.654 1.00 89.56 92 HIS A O 1
ATOM 701 N N . THR A 1 93 ? -6.286 11.446 15.435 1.00 89.62 93 THR A N 1
ATOM 702 C CA . THR A 1 93 ? -6.407 12.905 15.311 1.00 89.62 93 THR A CA 1
ATOM 703 C C . THR A 1 93 ? -7.849 13.398 15.416 1.00 89.62 93 THR A C 1
ATOM 705 O O . THR A 1 93 ? -8.129 14.261 16.249 1.00 89.62 93 THR A O 1
ATOM 708 N N . LYS A 1 94 ? -8.771 12.854 14.613 1.00 89.81 94 LYS A N 1
ATOM 709 C CA . LYS A 1 94 ? -10.163 13.324 14.514 1.00 89.81 94 LYS A CA 1
ATOM 710 C C . LYS A 1 94 ? -11.125 12.593 15.448 1.00 89.81 94 LYS A C 1
ATOM 712 O O . LYS A 1 94 ? -12.064 13.210 15.945 1.00 89.81 94 LYS A O 1
ATOM 717 N N . HIS A 1 95 ? -10.895 11.304 15.714 1.00 88.88 95 HIS A N 1
ATOM 718 C CA . HIS A 1 95 ? -11.810 10.475 16.512 1.00 88.88 95 HIS A CA 1
ATOM 719 C C . HIS A 1 95 ? -11.149 9.800 17.728 1.00 88.88 95 HIS A C 1
ATOM 721 O O . HIS A 1 95 ? -11.334 8.596 17.944 1.00 88.88 95 HIS A O 1
ATOM 727 N N . PRO A 1 96 ? -10.422 10.542 18.589 1.00 89.00 96 PRO A N 1
ATOM 728 C CA . PRO A 1 96 ? -9.698 9.954 19.716 1.00 89.00 96 PRO A CA 1
ATOM 729 C C . PRO A 1 96 ? -10.609 9.242 20.730 1.00 89.00 96 PRO A C 1
ATOM 731 O O . PRO A 1 96 ? -10.135 8.420 21.513 1.00 89.00 96 PRO A O 1
ATOM 734 N N . GLN A 1 97 ? -11.913 9.533 20.728 1.00 88.62 97 GLN A N 1
ATOM 735 C CA . GLN A 1 97 ? -12.921 8.840 21.527 1.00 88.62 97 GLN A CA 1
ATOM 736 C C . GLN A 1 97 ? -13.065 7.356 21.161 1.00 88.62 97 GLN A C 1
ATOM 738 O O . GLN A 1 97 ? -13.345 6.551 22.050 1.00 88.62 97 GLN A O 1
ATOM 743 N N . LEU A 1 98 ? -12.837 6.985 19.894 1.00 86.31 98 LEU A N 1
ATOM 744 C CA . LEU A 1 98 ? -12.973 5.606 19.413 1.00 86.31 98 LEU A CA 1
ATOM 745 C C . LEU A 1 98 ? -11.814 4.714 19.876 1.00 86.31 98 LEU A C 1
ATOM 747 O O . LEU A 1 98 ? -12.001 3.515 20.057 1.00 86.31 98 LEU A O 1
ATOM 751 N N . LEU A 1 99 ? -10.648 5.299 20.179 1.00 86.69 99 LEU A N 1
ATOM 752 C CA . LEU A 1 99 ? -9.452 4.571 20.628 1.00 86.69 99 LEU A CA 1
ATOM 753 C C . LEU A 1 99 ? -9.681 3.722 21.882 1.00 86.69 99 LEU A C 1
ATOM 755 O O . LEU A 1 99 ? -8.994 2.728 22.071 1.00 86.69 99 LEU A O 1
ATOM 759 N N . LYS A 1 100 ? -10.652 4.080 22.733 1.00 85.94 100 LYS A N 1
ATOM 760 C CA . LYS A 1 100 ? -10.990 3.293 23.931 1.00 85.94 100 LYS A CA 1
ATOM 761 C C . LYS A 1 100 ? -11.601 1.927 23.599 1.00 85.94 100 LYS A C 1
ATOM 763 O O . LYS A 1 100 ? -11.491 1.016 24.411 1.00 85.94 100 LYS A O 1
ATOM 768 N N . GLY A 1 101 ? -12.276 1.809 22.453 1.00 83.81 101 GLY A N 1
ATOM 769 C CA . GLY A 1 101 ? -12.883 0.560 21.986 1.00 83.81 101 GLY A CA 1
ATOM 770 C C . GLY A 1 101 ? -11.910 -0.337 21.221 1.00 83.81 101 GLY A C 1
ATOM 771 O O . GLY A 1 101 ? -12.112 -1.551 21.168 1.00 83.81 101 GLY A O 1
ATOM 772 N N . ILE A 1 102 ? -10.837 0.245 20.677 1.00 87.44 102 ILE A N 1
ATOM 773 C CA . ILE A 1 102 ? -9.883 -0.455 19.819 1.00 87.44 102 ILE A CA 1
ATOM 774 C C . ILE A 1 102 ? -8.874 -1.216 20.678 1.00 87.44 102 ILE A C 1
ATOM 776 O O . ILE A 1 102 ? -8.157 -0.646 21.497 1.00 87.44 102 ILE A O 1
ATOM 780 N N . LYS A 1 103 ? -8.790 -2.526 20.454 1.00 87.44 103 LYS A N 1
ATOM 781 C CA . LYS A 1 103 ? -7.872 -3.432 21.150 1.00 87.44 103 LYS A CA 1
ATOM 782 C C . LYS A 1 103 ? -6.472 -3.382 20.548 1.00 87.44 103 LYS A C 1
ATOM 784 O O . LYS A 1 103 ? -5.482 -3.338 21.282 1.00 87.44 103 LYS A O 1
ATOM 789 N N . SER A 1 104 ? -6.390 -3.395 19.220 1.00 87.88 104 SER A N 1
ATOM 790 C CA . SER A 1 104 ? -5.121 -3.425 18.499 1.00 87.88 104 SER A CA 1
ATOM 791 C C . SER A 1 104 ? -5.218 -2.838 17.097 1.00 87.88 104 SER A C 1
ATOM 793 O O . SER A 1 104 ? -6.286 -2.813 16.482 1.00 87.88 104 SER A O 1
ATOM 795 N N . ILE A 1 105 ? -4.057 -2.431 16.600 1.00 90.31 105 ILE A N 1
ATOM 796 C CA . ILE A 1 105 ? -3.803 -1.998 15.230 1.00 90.31 105 ILE A CA 1
ATOM 797 C C . ILE A 1 105 ? -2.824 -2.994 14.609 1.00 90.31 105 ILE A C 1
ATOM 799 O O . ILE A 1 105 ? -1.863 -3.401 15.262 1.00 90.31 105 ILE A O 1
ATOM 803 N N . SER A 1 106 ? -3.065 -3.407 13.376 1.00 91.06 106 SER A N 1
ATOM 804 C CA . SER A 1 106 ? -2.144 -4.215 12.580 1.00 91.06 106 SER A CA 1
ATOM 805 C C . SER A 1 106 ? -1.692 -3.382 11.395 1.00 91.06 106 SER A C 1
ATOM 807 O O . SER A 1 106 ? -2.539 -3.034 10.585 1.00 91.06 106 SER A O 1
ATOM 809 N N . GLU A 1 107 ? -0.398 -3.082 11.298 1.00 90.50 107 GLU A N 1
ATOM 810 C CA . GLU A 1 107 ? 0.148 -2.232 10.233 1.00 90.50 107 GLU A CA 1
ATOM 811 C C . GLU A 1 107 ? 1.079 -3.023 9.309 1.00 90.50 107 GLU A C 1
ATOM 813 O O . GLU A 1 107 ? 1.988 -3.737 9.763 1.00 90.50 107 GLU A O 1
ATOM 818 N N . GLU A 1 108 ? 0.853 -2.870 8.007 1.00 87.25 108 GLU A N 1
ATOM 819 C CA . GLU A 1 108 ? 1.534 -3.621 6.959 1.00 87.25 108 GLU A CA 1
ATOM 820 C C . GLU A 1 108 ? 2.690 -2.859 6.285 1.00 87.25 108 GLU A C 1
ATOM 822 O O . GLU A 1 108 ? 3.618 -3.498 5.779 1.00 87.25 108 GLU A O 1
ATOM 827 N N . THR A 1 109 ? 2.716 -1.524 6.308 1.00 81.44 109 THR A N 1
ATOM 828 C CA . THR A 1 109 ? 3.665 -0.752 5.493 1.00 81.44 109 THR A CA 1
ATOM 829 C C . THR A 1 109 ? 4.859 -0.206 6.274 1.00 81.44 109 THR A C 1
ATOM 831 O O . THR A 1 109 ? 4.749 0.390 7.342 1.00 81.44 109 THR A O 1
ATOM 834 N N . THR A 1 110 ? 6.054 -0.337 5.682 1.00 83.12 110 THR A N 1
ATOM 835 C CA . THR A 1 110 ? 7.336 0.082 6.290 1.00 83.12 110 THR A CA 1
ATOM 836 C C . THR A 1 110 ? 7.330 1.551 6.740 1.00 83.12 110 THR A C 1
ATOM 838 O O . THR A 1 110 ? 7.876 1.890 7.791 1.00 83.12 110 THR A O 1
ATOM 841 N N . THR A 1 111 ? 6.721 2.436 5.946 1.00 85.12 111 THR A N 1
ATOM 842 C CA . THR A 1 111 ? 6.648 3.873 6.242 1.00 85.12 111 THR A CA 1
ATOM 843 C C . THR A 1 111 ? 5.877 4.144 7.528 1.00 85.12 111 THR A C 1
ATOM 845 O O . THR A 1 111 ? 6.363 4.891 8.380 1.00 85.12 111 THR A O 1
ATOM 848 N N . GLU A 1 112 ? 4.718 3.511 7.699 1.00 88.69 112 GLU A N 1
ATOM 849 C CA . GLU A 1 112 ? 3.880 3.757 8.866 1.00 88.69 112 GLU A CA 1
ATOM 850 C C . GLU A 1 112 ? 4.407 3.044 10.110 1.00 88.69 112 GLU A C 1
ATOM 852 O O . GLU A 1 112 ? 4.369 3.608 11.200 1.00 88.69 112 GLU A O 1
ATOM 857 N N . ILE A 1 113 ? 5.049 1.881 9.972 1.00 90.06 113 ILE A N 1
ATOM 858 C CA . ILE A 1 113 ? 5.778 1.259 11.087 1.00 90.06 113 ILE A CA 1
ATOM 859 C C . ILE A 1 113 ? 6.775 2.239 11.723 1.00 90.06 113 ILE A C 1
ATOM 861 O O . ILE A 1 113 ? 6.849 2.349 12.951 1.00 90.06 113 ILE A O 1
ATOM 865 N N . HIS A 1 114 ? 7.510 3.013 10.918 1.00 89.19 114 HIS A N 1
ATOM 866 C CA . HIS A 1 114 ? 8.396 4.051 11.448 1.00 89.19 114 HIS A CA 1
ATOM 867 C C . HIS A 1 114 ? 7.636 5.162 12.185 1.00 89.19 114 HIS A C 1
ATOM 869 O O . HIS A 1 114 ? 8.146 5.686 13.179 1.00 89.19 114 HIS A O 1
ATOM 875 N N . ASN A 1 115 ? 6.444 5.541 11.721 1.00 90.62 115 ASN A N 1
ATOM 876 C CA . ASN A 1 115 ? 5.598 6.519 12.398 1.00 90.62 115 ASN A CA 1
ATOM 877 C C . ASN A 1 115 ? 5.078 5.977 13.739 1.00 90.62 115 ASN A C 1
ATOM 879 O O . ASN A 1 115 ? 5.252 6.629 14.769 1.00 90.62 115 ASN A O 1
ATOM 883 N N . LEU A 1 116 ? 4.589 4.737 13.774 1.00 91.69 116 LEU A N 1
ATOM 884 C CA . LEU A 1 116 ? 4.159 4.057 14.996 1.00 91.69 116 LEU A CA 1
ATOM 885 C C . LEU A 1 116 ? 5.289 3.942 16.027 1.00 91.69 116 LEU A C 1
ATOM 887 O O . LEU A 1 116 ? 5.064 4.183 17.216 1.00 91.69 116 LEU A O 1
ATOM 891 N N . TYR A 1 117 ? 6.527 3.657 15.605 1.00 92.25 117 TYR A N 1
ATOM 892 C CA . TYR A 1 117 ? 7.685 3.686 16.506 1.00 92.25 117 TYR A CA 1
ATOM 893 C C . TYR A 1 117 ? 7.957 5.086 17.072 1.00 92.25 117 TYR A C 1
ATOM 895 O O . TYR A 1 117 ? 8.249 5.203 18.265 1.00 92.25 117 TYR A O 1
ATOM 903 N N . LYS A 1 118 ? 7.826 6.149 16.267 1.00 92.19 118 LYS A N 1
ATOM 904 C CA . LYS A 1 118 ? 7.946 7.538 16.750 1.00 92.19 118 LYS A CA 1
ATOM 905 C C . LYS A 1 118 ? 6.835 7.876 17.742 1.00 92.19 118 LYS A C 1
ATOM 907 O O . LYS A 1 118 ? 7.117 8.439 18.795 1.00 92.19 118 LYS A O 1
ATOM 912 N N . MET A 1 119 ? 5.593 7.495 17.451 1.00 92.00 119 MET A N 1
ATOM 913 C CA . MET A 1 119 ? 4.457 7.700 18.354 1.00 92.00 119 MET A CA 1
ATOM 914 C C . MET A 1 119 ? 4.645 6.951 19.676 1.00 92.00 119 MET A C 1
ATOM 916 O O . MET A 1 119 ? 4.377 7.500 20.744 1.00 92.00 119 MET A O 1
ATOM 920 N N . LYS A 1 120 ? 5.167 5.720 19.625 1.00 92.88 120 LYS A N 1
ATOM 921 C CA . LYS A 1 120 ? 5.517 4.940 20.815 1.00 92.88 120 LYS A CA 1
ATOM 922 C C . LYS A 1 120 ? 6.619 5.618 21.630 1.00 92.88 120 LYS A C 1
ATOM 924 O O . LYS A 1 120 ? 6.479 5.730 22.843 1.00 92.88 120 LYS A O 1
ATOM 929 N N . ALA A 1 121 ? 7.685 6.087 20.981 1.00 92.50 121 ALA A N 1
ATOM 930 C CA . ALA A 1 121 ? 8.781 6.794 21.646 1.00 92.50 121 ALA A CA 1
ATOM 931 C C . ALA A 1 121 ? 8.315 8.106 22.303 1.00 92.50 121 ALA A C 1
ATOM 933 O O . ALA A 1 121 ? 8.765 8.441 23.394 1.00 92.50 121 ALA A O 1
ATOM 934 N N . ASN A 1 122 ? 7.366 8.801 21.673 1.00 93.31 122 ASN A N 1
ATOM 935 C CA . ASN A 1 122 ? 6.778 10.040 22.181 1.00 93.31 122 ASN A CA 1
ATOM 936 C C . ASN A 1 122 ? 5.642 9.813 23.198 1.00 93.31 122 ASN A C 1
ATOM 938 O O . ASN A 1 122 ? 5.095 10.781 23.720 1.00 93.31 122 ASN A O 1
ATOM 942 N N . GLY A 1 123 ? 5.243 8.561 23.457 1.00 90.75 123 GLY A N 1
ATOM 943 C CA . GLY A 1 123 ? 4.119 8.226 24.338 1.00 90.75 123 GLY A CA 1
ATOM 944 C C . GLY A 1 123 ? 2.740 8.644 23.807 1.00 90.75 123 GLY A C 1
ATOM 945 O O . GLY A 1 123 ? 1.776 8.668 24.569 1.00 90.75 123 GLY A O 1
ATOM 946 N N . SER A 1 124 ? 2.624 8.986 22.520 1.00 90.12 124 SER A N 1
ATOM 947 C CA . SER A 1 124 ? 1.365 9.408 21.891 1.00 90.12 124 SER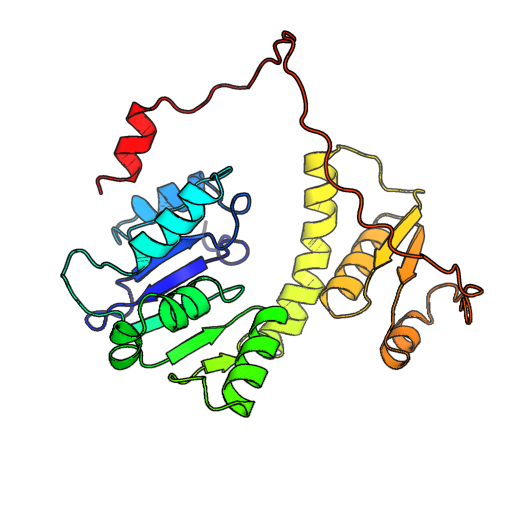 A CA 1
ATOM 948 C C . SER A 1 124 ? 0.548 8.249 21.313 1.00 90.12 124 SER A C 1
ATOM 950 O O . SER A 1 124 ? -0.633 8.435 21.016 1.00 90.12 124 SER A O 1
ATOM 952 N N . LEU A 1 125 ? 1.146 7.061 21.170 1.00 90.38 125 LEU A N 1
ATOM 953 C CA . LEU A 1 125 ? 0.456 5.848 20.733 1.00 90.38 125 LEU A CA 1
ATOM 954 C C . LEU A 1 125 ? -0.440 5.316 21.862 1.00 90.38 125 LEU A C 1
ATOM 956 O O . LEU A 1 125 ? 0.051 4.848 22.888 1.00 90.38 125 LEU A O 1
ATOM 960 N N . LYS A 1 126 ? -1.759 5.400 21.671 1.00 87.19 126 LYS A N 1
ATOM 961 C CA . LYS A 1 126 ? -2.757 5.093 22.715 1.00 87.19 126 LYS A CA 1
ATOM 962 C C . LYS A 1 126 ? -3.268 3.652 22.681 1.00 87.19 126 LYS A C 1
ATOM 964 O O . LYS A 1 126 ? -3.939 3.231 23.618 1.00 87.19 126 LYS A O 1
ATOM 969 N N . VAL A 1 127 ? -2.972 2.917 21.612 1.00 88.94 127 VAL A N 1
ATOM 970 C CA . VAL A 1 127 ? -3.464 1.558 21.357 1.00 88.94 127 VAL A CA 1
ATOM 971 C C . VAL A 1 127 ? -2.286 0.659 20.996 1.00 88.94 127 VAL A C 1
ATOM 973 O O . VAL A 1 127 ? -1.284 1.123 20.454 1.00 88.94 127 VAL A O 1
ATOM 976 N N . SER A 1 128 ? -2.381 -0.632 21.314 1.00 90.62 128 SER A N 1
ATOM 977 C CA . SER A 1 128 ? -1.355 -1.597 20.916 1.00 90.62 128 SER A CA 1
ATOM 978 C C . SER A 1 128 ? -1.270 -1.712 19.389 1.00 90.62 128 SER A C 1
ATOM 980 O O . SER A 1 128 ? -2.295 -1.739 18.713 1.00 90.62 128 SER A O 1
ATOM 982 N N . ALA A 1 129 ? -0.054 -1.778 18.845 1.00 92.25 129 ALA A N 1
ATOM 983 C CA . ALA A 1 129 ? 0.173 -1.924 17.411 1.00 92.25 129 ALA A CA 1
ATOM 984 C C . ALA A 1 129 ? 1.083 -3.124 17.128 1.00 92.25 129 ALA A C 1
ATOM 986 O O . ALA A 1 129 ? 2.098 -3.319 17.807 1.00 92.25 129 ALA A O 1
ATOM 987 N N . ILE A 1 130 ? 0.709 -3.920 16.133 1.00 92.50 130 ILE A N 1
ATOM 988 C CA . ILE A 1 130 ? 1.443 -5.079 15.641 1.00 92.50 130 ILE A CA 1
ATOM 989 C C . ILE A 1 130 ? 2.110 -4.683 14.331 1.00 92.50 130 ILE A C 1
ATOM 991 O O . ILE A 1 130 ? 1.455 -4.250 13.387 1.00 92.50 130 ILE A O 1
ATOM 995 N N . ASN A 1 131 ? 3.426 -4.861 14.291 1.00 91.94 131 ASN A N 1
ATOM 996 C CA . ASN A 1 131 ? 4.221 -4.676 13.091 1.00 91.94 131 ASN A CA 1
ATOM 997 C C . ASN A 1 131 ? 4.175 -5.956 12.250 1.00 91.94 131 ASN A C 1
ATOM 999 O O . ASN A 1 131 ? 4.862 -6.929 12.570 1.00 91.94 131 ASN A O 1
ATOM 1003 N N . VAL A 1 132 ? 3.347 -5.962 11.204 1.00 89.75 132 VAL A N 1
ATOM 1004 C CA . VAL A 1 132 ? 3.235 -7.097 10.276 1.00 89.75 132 VAL A CA 1
ATOM 1005 C C . VAL A 1 132 ? 4.295 -7.017 9.180 1.00 89.75 132 VAL A C 1
ATOM 1007 O O . VAL A 1 132 ? 4.820 -8.059 8.770 1.00 89.75 132 VAL A O 1
ATOM 1010 N N . ASN A 1 133 ? 4.669 -5.799 8.769 1.00 86.69 133 ASN A N 1
ATOM 1011 C CA . ASN A 1 133 ? 5.683 -5.542 7.744 1.00 86.69 133 ASN A CA 1
ATOM 1012 C C . ASN A 1 133 ? 6.985 -6.318 7.988 1.00 86.69 133 ASN A C 1
ATOM 1014 O O . ASN A 1 133 ? 7.507 -6.963 7.079 1.00 86.69 133 ASN A O 1
ATOM 1018 N N . ASP A 1 134 ? 7.493 -6.281 9.223 1.00 87.88 134 ASP A N 1
ATOM 1019 C CA . ASP A 1 134 ? 8.807 -6.836 9.565 1.00 87.88 134 ASP A CA 1
ATOM 1020 C C . ASP A 1 134 ? 8.791 -8.349 9.799 1.00 87.88 134 ASP A C 1
ATOM 1022 O O . ASP A 1 134 ? 9.832 -8.957 10.067 1.00 87.88 134 ASP A O 1
ATOM 1026 N N . SER A 1 135 ? 7.632 -8.998 9.656 1.00 89.75 135 SER A N 1
ATOM 1027 C CA . SER A 1 135 ? 7.613 -10.450 9.557 1.00 89.75 135 SER A CA 1
ATOM 1028 C C . SER A 1 135 ? 8.414 -10.891 8.325 1.00 89.75 135 SER A C 1
ATOM 1030 O O . SER A 1 135 ? 8.386 -10.264 7.261 1.00 89.75 135 SER A O 1
ATOM 1032 N N . VAL A 1 136 ? 9.166 -11.987 8.462 1.00 87.19 136 VAL A N 1
ATOM 1033 C CA . VAL A 1 136 ? 10.027 -12.490 7.375 1.00 87.19 136 VAL A CA 1
ATOM 1034 C C . VAL A 1 136 ? 9.191 -12.832 6.145 1.00 87.19 136 VAL A C 1
ATOM 1036 O O . VAL A 1 136 ? 9.581 -12.532 5.019 1.00 87.19 136 VAL A O 1
ATOM 1039 N N . THR A 1 137 ? 8.024 -13.430 6.366 1.00 86.25 137 THR A N 1
ATOM 1040 C CA . THR A 1 137 ? 7.100 -13.835 5.309 1.00 86.25 137 THR A CA 1
ATOM 1041 C C . THR A 1 137 ? 6.447 -12.652 4.607 1.00 86.25 137 THR A C 1
ATOM 1043 O O . THR A 1 137 ? 6.142 -12.786 3.432 1.00 86.25 137 THR A O 1
ATOM 1046 N N . LYS A 1 138 ? 6.276 -11.496 5.261 1.00 87.69 138 LYS A N 1
ATOM 1047 C CA . LYS A 1 138 ? 5.785 -10.278 4.604 1.00 87.69 138 LYS A CA 1
ATOM 1048 C C . LYS A 1 138 ? 6.926 -9.590 3.869 1.00 87.69 138 LYS A C 1
ATOM 1050 O O . LYS A 1 138 ? 6.969 -9.606 2.645 1.00 87.69 138 LYS A O 1
ATOM 1055 N N . SER A 1 139 ? 7.913 -9.074 4.597 1.00 82.88 139 SER A N 1
ATOM 1056 C CA . SER A 1 139 ? 9.013 -8.290 4.016 1.00 82.88 139 SER A CA 1
ATOM 1057 C C . SER A 1 139 ? 9.765 -9.003 2.883 1.00 82.88 139 SER A C 1
ATOM 1059 O O . SER A 1 139 ? 10.114 -8.373 1.887 1.00 82.88 139 SER A O 1
ATOM 1061 N N . LYS A 1 140 ? 10.029 -10.314 2.991 1.00 86.94 140 LYS A N 1
ATOM 1062 C CA . LYS A 1 140 ? 10.798 -11.047 1.967 1.00 86.94 140 LYS A CA 1
ATOM 1063 C C . LYS A 1 140 ? 9.962 -11.646 0.852 1.00 86.94 140 LYS A C 1
ATOM 1065 O O . LYS A 1 140 ? 10.553 -11.969 -0.174 1.00 86.94 140 LYS A O 1
ATOM 1070 N N . LEU A 1 141 ? 8.651 -11.809 1.021 1.00 87.94 141 LEU A N 1
ATOM 1071 C CA . LEU A 1 141 ? 7.799 -12.274 -0.073 1.00 87.94 141 LEU A CA 1
ATOM 1072 C C . LEU A 1 141 ? 7.131 -11.102 -0.769 1.00 87.94 141 LEU A C 1
ATOM 1074 O O . LEU A 1 141 ? 7.381 -10.892 -1.949 1.00 87.94 141 LEU A O 1
ATOM 1078 N N . ASP A 1 142 ? 6.355 -10.316 -0.039 1.00 86.94 142 ASP A N 1
ATOM 1079 C CA . ASP A 1 142 ? 5.563 -9.229 -0.598 1.00 86.94 142 ASP A CA 1
ATOM 1080 C C . ASP A 1 142 ? 6.456 -8.117 -1.176 1.00 86.94 142 ASP A C 1
ATOM 1082 O O . ASP A 1 142 ? 6.539 -7.954 -2.394 1.00 86.94 142 ASP A O 1
ATOM 1086 N N . ASN A 1 143 ? 7.254 -7.446 -0.339 1.00 86.44 143 ASN A N 1
ATOM 1087 C CA . ASN A 1 143 ? 8.071 -6.322 -0.810 1.00 86.44 143 ASN A CA 1
ATOM 1088 C C . ASN A 1 143 ? 9.092 -6.753 -1.882 1.00 86.44 143 ASN A C 1
ATOM 1090 O O . ASN A 1 143 ? 9.352 -6.017 -2.826 1.00 86.44 143 ASN A O 1
ATOM 1094 N N . LEU A 1 144 ? 9.718 -7.925 -1.734 1.00 86.75 144 LEU A N 1
ATOM 1095 C CA . LEU A 1 144 ? 10.766 -8.372 -2.657 1.00 86.75 144 LEU A CA 1
ATOM 1096 C C . LEU A 1 144 ? 10.202 -9.080 -3.894 1.00 86.75 144 LEU A C 1
ATOM 1098 O O . LEU A 1 144 ? 10.492 -8.672 -5.019 1.00 86.75 144 LEU A O 1
ATOM 1102 N N . TYR A 1 145 ? 9.465 -10.177 -3.711 1.00 90.19 145 TYR A N 1
ATOM 1103 C CA . TYR A 1 145 ? 8.970 -10.982 -4.828 1.00 90.19 145 TYR A CA 1
ATOM 1104 C C . TYR A 1 145 ? 7.686 -10.410 -5.423 1.00 90.19 145 TYR A C 1
ATOM 1106 O O . TYR A 1 145 ? 7.561 -10.431 -6.643 1.00 90.19 145 TYR A O 1
ATOM 1114 N N . GLY A 1 146 ? 6.798 -9.824 -4.618 1.00 89.88 146 GLY A N 1
ATOM 1115 C CA . GLY A 1 146 ? 5.608 -9.128 -5.113 1.00 89.88 146 GLY A CA 1
ATOM 1116 C C . GLY A 1 146 ? 5.984 -8.016 -6.089 1.00 89.88 146 GLY A C 1
ATOM 1117 O O . GLY A 1 146 ? 5.578 -8.054 -7.249 1.00 89.88 146 GLY A O 1
ATOM 1118 N N . CYS A 1 147 ? 6.872 -7.099 -5.686 1.00 89.62 147 CYS A N 1
ATOM 1119 C CA . CYS A 1 147 ? 7.363 -6.042 -6.580 1.00 89.62 147 CYS A CA 1
ATOM 1120 C C . CYS A 1 147 ? 8.156 -6.572 -7.784 1.00 89.62 147 CYS A C 1
ATOM 1122 O O . CYS A 1 147 ? 8.189 -5.921 -8.830 1.00 89.62 147 CYS A O 1
ATOM 1124 N N . ARG A 1 148 ? 8.802 -7.741 -7.666 1.00 91.38 148 ARG A N 1
ATOM 1125 C CA . ARG A 1 148 ? 9.517 -8.350 -8.794 1.00 91.38 148 ARG A CA 1
ATOM 1126 C C . ARG A 1 148 ? 8.563 -8.786 -9.908 1.00 91.38 148 ARG A C 1
ATOM 1128 O O . ARG A 1 148 ? 8.916 -8.652 -11.076 1.00 91.38 148 ARG A O 1
ATOM 1135 N N . GLU A 1 149 ? 7.384 -9.286 -9.557 1.00 92.56 149 GLU A N 1
ATOM 1136 C CA . GLU A 1 149 ? 6.380 -9.706 -10.538 1.00 92.56 149 GLU A CA 1
ATOM 1137 C C . GLU A 1 149 ? 5.562 -8.510 -11.053 1.00 92.56 149 GLU A C 1
ATOM 1139 O O . GLU A 1 149 ? 5.350 -8.367 -12.257 1.00 92.56 149 GLU A O 1
ATOM 1144 N N . SER A 1 150 ? 5.154 -7.598 -10.167 1.00 91.88 150 SER A N 1
ATOM 1145 C CA . SER A 1 150 ? 4.163 -6.569 -10.502 1.00 91.88 150 SER A CA 1
ATOM 1146 C C . SER A 1 150 ? 4.714 -5.291 -11.122 1.00 91.88 150 SER A C 1
ATOM 1148 O O . SER A 1 150 ? 3.998 -4.623 -11.867 1.00 91.88 150 SER A O 1
ATOM 1150 N N . LEU A 1 151 ? 5.983 -4.940 -10.880 1.00 93.50 151 LEU A N 1
ATOM 1151 C CA . LEU A 1 151 ? 6.560 -3.707 -11.427 1.00 93.50 151 LEU A CA 1
ATOM 1152 C C . LEU A 1 151 ? 6.494 -3.684 -12.958 1.00 93.50 151 LEU A C 1
ATOM 1154 O O . LEU A 1 151 ? 6.075 -2.699 -13.566 1.00 93.50 151 LEU A O 1
ATOM 1158 N N . ILE A 1 152 ? 6.980 -4.757 -13.584 1.00 93.00 152 ILE A N 1
ATOM 1159 C CA . ILE A 1 152 ? 7.051 -4.839 -15.044 1.00 93.00 152 ILE A CA 1
ATOM 1160 C C . ILE A 1 152 ? 5.652 -4.949 -15.635 1.00 93.00 152 ILE A C 1
ATOM 1162 O O . ILE A 1 152 ? 5.399 -4.358 -16.684 1.00 93.00 152 ILE A O 1
ATOM 1166 N N . ASP A 1 153 ? 4.761 -5.660 -14.950 1.00 92.81 153 ASP A N 1
ATOM 1167 C CA . ASP A 1 153 ? 3.363 -5.771 -15.333 1.00 92.81 153 ASP A CA 1
ATOM 1168 C C . ASP A 1 153 ? 2.690 -4.391 -15.399 1.00 92.81 153 ASP A C 1
ATOM 1170 O O . ASP A 1 153 ? 2.148 -4.014 -16.438 1.00 92.81 153 ASP A O 1
ATOM 1174 N N . GLY A 1 154 ? 2.850 -3.569 -14.357 1.00 92.25 154 GLY A N 1
ATOM 1175 C CA . GLY A 1 154 ? 2.328 -2.202 -14.329 1.00 92.25 154 GLY A CA 1
ATOM 1176 C C . GLY A 1 154 ? 2.902 -1.309 -15.435 1.00 92.25 154 GLY A C 1
ATOM 1177 O O . GLY A 1 154 ? 2.154 -0.616 -16.124 1.00 92.25 154 GLY A O 1
ATOM 1178 N N . ILE A 1 155 ? 4.222 -1.349 -15.663 1.00 93.06 155 ILE A N 1
ATOM 1179 C CA . ILE A 1 155 ? 4.867 -0.561 -16.732 1.00 93.06 155 ILE A CA 1
ATOM 1180 C C . ILE A 1 155 ? 4.340 -0.970 -18.111 1.00 93.06 155 ILE A C 1
ATOM 1182 O O . ILE A 1 155 ? 4.070 -0.104 -18.947 1.00 93.06 155 ILE A O 1
ATOM 1186 N N . LYS A 1 156 ? 4.203 -2.276 -18.363 1.00 93.62 156 LYS A N 1
ATOM 1187 C CA . LYS A 1 156 ? 3.717 -2.796 -19.644 1.00 93.62 156 LYS A CA 1
ATOM 1188 C C . LYS A 1 156 ? 2.263 -2.417 -19.877 1.00 93.62 156 LYS A C 1
ATOM 1190 O O . LYS A 1 156 ? 1.986 -1.835 -20.915 1.00 93.62 156 LYS A O 1
ATOM 1195 N N . HIS A 1 157 ? 1.385 -2.645 -18.903 1.00 92.12 157 HIS A N 1
ATOM 1196 C CA . HIS A 1 157 ? -0.026 -2.275 -19.014 1.00 92.12 157 HIS A CA 1
ATOM 1197 C C . HIS A 1 157 ? -0.241 -0.774 -19.231 1.00 92.12 157 HIS A C 1
ATOM 1199 O O . HIS A 1 157 ? -1.185 -0.383 -19.907 1.00 92.12 157 HIS A O 1
ATOM 1205 N N . ALA A 1 158 ? 0.619 0.075 -18.664 1.00 93.38 158 ALA A N 1
ATOM 1206 C CA . 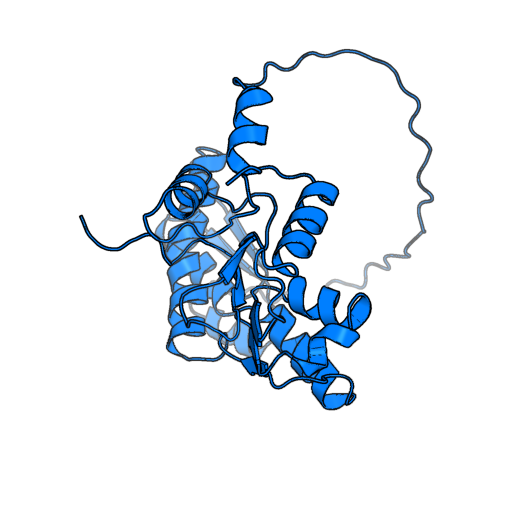ALA A 1 158 ? 0.472 1.520 -18.789 1.00 93.38 158 ALA A CA 1
ATOM 1207 C C . ALA A 1 158 ? 1.038 2.098 -20.095 1.00 93.38 158 ALA A C 1
ATOM 1209 O O . ALA A 1 158 ? 0.589 3.155 -20.532 1.00 93.38 158 ALA A O 1
ATOM 1210 N N . THR A 1 159 ? 2.073 1.482 -20.676 1.00 93.12 159 THR A N 1
ATOM 1211 C CA . THR A 1 159 ? 2.874 2.139 -21.727 1.00 93.12 159 THR A CA 1
ATOM 1212 C C . THR A 1 159 ? 3.141 1.297 -22.966 1.00 93.12 159 THR A C 1
ATOM 1214 O O . THR A 1 159 ? 3.664 1.839 -23.939 1.00 93.12 159 THR A O 1
ATOM 1217 N N . ASP A 1 160 ? 2.882 -0.014 -22.918 1.00 93.38 160 ASP A N 1
ATOM 1218 C CA . ASP A 1 160 ? 3.239 -0.994 -23.955 1.00 93.38 160 ASP A CA 1
ATOM 1219 C C . ASP A 1 160 ? 4.704 -0.905 -24.425 1.00 93.38 160 ASP A C 1
ATOM 1221 O O . ASP A 1 160 ? 5.084 -1.359 -25.508 1.00 93.38 160 ASP A O 1
ATOM 1225 N N . VAL A 1 161 ? 5.575 -0.303 -23.609 1.00 93.69 161 VAL A N 1
ATOM 1226 C CA . VAL A 1 161 ? 6.925 0.031 -24.038 1.00 93.69 161 VAL A CA 1
ATOM 1227 C C . VAL A 1 161 ? 7.792 -1.223 -24.099 1.00 93.69 161 VAL A C 1
ATOM 1229 O O . VAL A 1 161 ? 7.803 -2.059 -23.191 1.00 93.69 161 VAL A O 1
ATOM 1232 N N . MET A 1 162 ? 8.618 -1.334 -25.140 1.00 94.75 162 MET A N 1
ATOM 1233 C CA . MET A 1 162 ? 9.688 -2.325 -25.139 1.00 94.75 162 MET A CA 1
ATOM 1234 C C . MET A 1 162 ? 10.748 -1.938 -24.106 1.00 94.75 162 MET A C 1
ATOM 1236 O O . MET A 1 162 ? 11.431 -0.928 -24.249 1.00 94.75 162 MET A O 1
ATOM 1240 N N . ILE A 1 163 ? 10.885 -2.743 -23.055 1.00 93.50 163 ILE A N 1
ATOM 1241 C CA . ILE A 1 163 ? 11.769 -2.436 -21.922 1.00 93.50 163 ILE A CA 1
ATOM 1242 C C . ILE A 1 163 ? 13.213 -2.903 -22.200 1.00 93.50 163 ILE A C 1
ATOM 1244 O O . ILE A 1 163 ? 14.172 -2.268 -21.764 1.00 93.50 163 ILE A O 1
ATOM 1248 N N . SER A 1 164 ? 13.386 -3.978 -22.976 1.00 94.88 164 SER A N 1
ATOM 1249 C CA . SER A 1 164 ? 14.704 -4.551 -23.278 1.00 94.88 164 SER A CA 1
ATOM 1250 C C . SER A 1 164 ? 15.641 -3.545 -23.957 1.00 94.88 164 SER A C 1
ATOM 1252 O O . SER A 1 164 ? 15.223 -2.779 -24.825 1.00 94.88 164 SER A O 1
ATOM 1254 N N . GLY A 1 165 ? 16.910 -3.523 -23.542 1.00 92.44 165 GLY A N 1
ATOM 1255 C CA . GLY A 1 165 ? 17.926 -2.604 -24.063 1.00 92.44 165 GLY A CA 1
ATOM 1256 C C . GLY A 1 165 ? 17.831 -1.165 -23.538 1.00 92.44 165 GLY A C 1
ATOM 1257 O O . GLY A 1 165 ? 18.741 -0.372 -23.787 1.00 92.44 165 GLY A O 1
ATOM 1258 N N . LYS A 1 166 ? 16.785 -0.810 -22.779 1.00 94.81 166 LYS A N 1
ATOM 1259 C CA . LYS A 1 166 ? 16.686 0.503 -22.128 1.00 94.81 166 LYS A CA 1
ATOM 1260 C C . LYS A 1 166 ? 17.559 0.588 -20.879 1.00 94.81 166 LYS A C 1
ATOM 1262 O O . LYS A 1 166 ? 18.051 -0.409 -20.346 1.00 94.81 166 LYS A O 1
ATOM 1267 N N . VAL A 1 167 ? 17.732 1.818 -20.404 1.00 94.88 167 VAL A N 1
ATOM 1268 C CA . VAL A 1 167 ? 18.339 2.121 -19.107 1.00 94.88 167 VAL A CA 1
ATOM 1269 C C . VAL A 1 167 ? 17.227 2.497 -18.136 1.00 94.88 167 VAL A C 1
ATOM 1271 O O . VAL A 1 167 ? 16.406 3.352 -18.460 1.00 94.88 167 VAL A O 1
ATOM 1274 N N . ALA A 1 168 ? 17.217 1.886 -16.955 1.00 94.81 168 ALA A N 1
A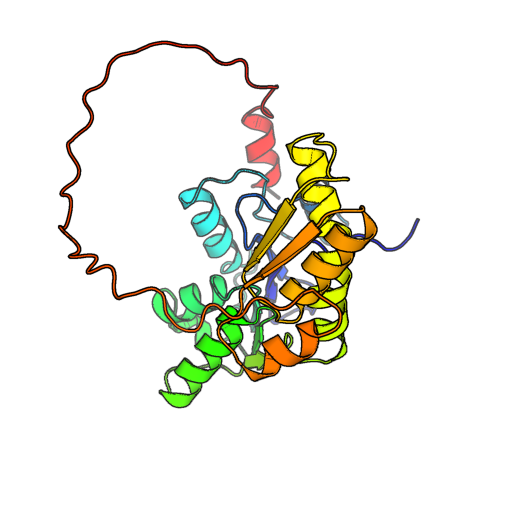TOM 1275 C CA . ALA A 1 168 ? 16.306 2.235 -15.870 1.00 94.81 168 ALA A CA 1
ATOM 1276 C C . ALA A 1 168 ? 17.098 2.588 -14.612 1.00 94.81 168 ALA A C 1
ATOM 1278 O O . ALA A 1 168 ? 18.120 1.963 -14.316 1.00 94.81 168 ALA A O 1
ATOM 1279 N N . VAL A 1 169 ? 16.615 3.584 -13.873 1.00 94.94 169 VAL A N 1
ATOM 1280 C CA . VAL A 1 169 ? 17.172 3.976 -12.578 1.00 94.94 169 VAL A CA 1
ATOM 1281 C C . VAL A 1 169 ? 16.216 3.510 -11.486 1.00 94.94 169 VAL A C 1
ATOM 1283 O O . VAL A 1 169 ? 15.036 3.840 -11.523 1.00 94.94 169 VAL A O 1
ATOM 1286 N N . VAL A 1 170 ? 16.725 2.752 -10.519 1.00 94.12 170 VAL A N 1
ATOM 1287 C CA . VAL A 1 170 ? 16.001 2.334 -9.316 1.00 94.12 170 VAL A CA 1
ATOM 1288 C C . VAL A 1 170 ? 16.545 3.144 -8.145 1.00 94.12 170 VAL A C 1
ATOM 1290 O O . VAL A 1 170 ? 17.717 3.019 -7.786 1.00 94.12 170 VAL A O 1
ATOM 1293 N N . ALA A 1 171 ? 15.708 4.008 -7.574 1.00 93.88 171 ALA A N 1
ATOM 1294 C CA . ALA A 1 171 ? 16.049 4.785 -6.389 1.00 93.88 171 ALA A CA 1
ATOM 1295 C C . ALA A 1 171 ? 15.670 3.991 -5.133 1.00 93.88 171 ALA A C 1
ATOM 1297 O O . ALA A 1 171 ? 14.493 3.863 -4.807 1.00 93.88 171 ALA A O 1
ATOM 1298 N N . GLY A 1 172 ? 16.671 3.446 -4.448 1.00 90.94 172 GLY A N 1
ATOM 1299 C CA . GLY A 1 172 ? 16.509 2.586 -3.282 1.00 90.94 172 GLY A CA 1
ATOM 1300 C C . GLY A 1 172 ? 16.899 1.130 -3.556 1.00 90.94 172 GLY A C 1
ATOM 1301 O O . GLY A 1 172 ? 16.554 0.552 -4.582 1.00 90.94 172 GLY A O 1
ATOM 1302 N N . SER A 1 173 ? 17.589 0.509 -2.604 1.00 90.19 173 SER A N 1
ATOM 1303 C CA . SER A 1 173 ? 18.034 -0.889 -2.615 1.00 90.19 173 SER A CA 1
ATOM 1304 C C . SER A 1 173 ? 17.580 -1.649 -1.358 1.00 90.19 173 SER A C 1
ATOM 1306 O O . SER A 1 173 ? 18.239 -2.599 -0.918 1.00 90.19 173 SER A O 1
ATOM 1308 N N . GLY A 1 174 ? 16.449 -1.234 -0.777 1.00 90.31 174 GLY A N 1
ATOM 1309 C CA . GLY A 1 174 ? 15.675 -2.032 0.183 1.00 90.31 174 GLY A CA 1
ATOM 1310 C C . GLY A 1 174 ? 15.023 -3.254 -0.478 1.00 90.31 174 GLY A C 1
ATOM 1311 O O . GLY A 1 174 ? 15.333 -3.578 -1.622 1.00 90.31 174 GLY A O 1
ATOM 1312 N N . ASP A 1 175 ? 14.113 -3.943 0.214 1.00 89.88 175 ASP A N 1
ATOM 1313 C CA . ASP A 1 175 ? 13.493 -5.168 -0.325 1.00 89.88 175 ASP A CA 1
ATOM 1314 C C . ASP A 1 175 ? 12.704 -4.908 -1.625 1.00 89.88 175 ASP A C 1
ATOM 1316 O O . ASP A 1 175 ? 12.952 -5.595 -2.616 1.00 89.88 175 ASP A O 1
ATOM 1320 N N . VAL A 1 176 ? 11.904 -3.832 -1.679 1.00 90.81 176 VAL A N 1
ATOM 1321 C CA . VAL A 1 176 ? 11.232 -3.355 -2.909 1.00 90.81 176 VAL A CA 1
ATOM 1322 C C . VAL A 1 176 ? 12.236 -3.072 -4.025 1.00 90.81 176 VAL A C 1
ATOM 1324 O O . VAL A 1 176 ? 12.145 -3.624 -5.118 1.00 90.81 176 VAL A O 1
ATOM 1327 N N . GLY A 1 177 ? 13.251 -2.251 -3.741 1.00 92.50 177 GLY A N 1
ATOM 1328 C CA . GLY A 1 177 ? 14.259 -1.858 -4.727 1.00 92.50 177 GLY A CA 1
ATOM 1329 C C . GLY A 1 177 ? 15.032 -3.044 -5.310 1.00 92.50 177 GLY A C 1
ATOM 1330 O O . GLY A 1 177 ? 15.286 -3.096 -6.515 1.00 92.50 177 GLY A O 1
ATOM 1331 N N . LYS A 1 178 ? 15.352 -4.044 -4.480 1.00 91.56 178 LYS A N 1
ATOM 1332 C CA . LYS A 1 178 ? 15.976 -5.298 -4.925 1.00 91.56 178 LYS A CA 1
ATOM 1333 C C . LYS A 1 178 ? 15.057 -6.085 -5.859 1.00 91.56 178 LYS A C 1
ATOM 1335 O O . LYS A 1 178 ? 15.539 -6.575 -6.880 1.00 91.56 178 LYS A O 1
ATOM 1340 N N . GLY A 1 179 ? 13.764 -6.172 -5.544 1.00 92.38 179 GLY A N 1
ATOM 1341 C CA . GLY A 1 179 ? 12.757 -6.831 -6.381 1.00 92.38 179 GLY A CA 1
ATOM 1342 C C . GLY A 1 179 ? 12.639 -6.159 -7.744 1.00 92.38 179 GLY A C 1
ATOM 1343 O O . GLY A 1 179 ? 12.814 -6.801 -8.782 1.00 92.38 179 GLY A O 1
ATOM 1344 N N . CYS A 1 180 ? 12.486 -4.835 -7.734 1.00 94.06 180 CYS A N 1
ATOM 1345 C CA . CYS A 1 180 ? 12.434 -3.988 -8.921 1.00 94.06 180 CYS A CA 1
ATOM 1346 C C . CYS A 1 180 ? 13.681 -4.141 -9.807 1.00 94.06 180 CYS A C 1
ATOM 1348 O O . CYS A 1 180 ? 13.582 -4.335 -11.020 1.00 94.06 180 CYS A O 1
ATOM 1350 N N . ALA A 1 181 ? 14.875 -4.090 -9.207 1.00 93.38 181 ALA A N 1
ATOM 1351 C CA . ALA A 1 181 ? 16.133 -4.221 -9.934 1.00 93.38 181 ALA A CA 1
ATOM 1352 C C . ALA A 1 181 ? 16.306 -5.613 -10.562 1.00 93.38 181 ALA A C 1
ATOM 1354 O O . ALA A 1 181 ? 16.789 -5.716 -11.692 1.00 93.38 181 ALA A O 1
ATOM 1355 N N . GLN A 1 182 ? 15.906 -6.680 -9.859 1.00 92.75 182 GLN A N 1
ATOM 1356 C CA . GLN A 1 182 ? 15.907 -8.040 -10.405 1.00 92.75 182 GLN A CA 1
ATOM 1357 C C . GLN A 1 182 ? 14.940 -8.170 -11.585 1.00 92.75 182 GLN A C 1
ATOM 1359 O O . GLN A 1 182 ? 15.334 -8.688 -12.629 1.00 92.75 182 GLN A O 1
ATOM 1364 N N . ALA A 1 183 ? 13.714 -7.656 -11.451 1.00 93.06 183 ALA A N 1
ATOM 1365 C CA . ALA A 1 183 ? 12.702 -7.700 -12.503 1.00 93.06 183 ALA A CA 1
ATOM 1366 C C . ALA A 1 183 ? 13.195 -7.024 -13.787 1.00 93.06 183 ALA A C 1
ATOM 1368 O O . ALA A 1 183 ? 13.235 -7.638 -14.850 1.00 93.06 183 ALA A O 1
ATOM 1369 N N . LEU A 1 184 ? 13.670 -5.782 -13.675 1.00 94.56 184 LEU A N 1
ATOM 1370 C CA . LEU A 1 184 ? 14.199 -5.024 -14.809 1.00 94.56 184 LEU A CA 1
ATOM 1371 C C . LEU A 1 184 ? 15.389 -5.743 -15.461 1.00 94.56 184 LEU A C 1
ATOM 1373 O O . LEU A 1 184 ? 15.451 -5.863 -16.685 1.00 94.56 184 LEU A O 1
ATOM 1377 N N . ARG A 1 185 ? 16.317 -6.286 -14.665 1.00 91.69 185 ARG A N 1
ATOM 1378 C CA . ARG A 1 185 ? 17.474 -7.018 -15.197 1.00 91.69 185 ARG A CA 1
ATOM 1379 C C . ARG A 1 185 ? 17.060 -8.271 -15.975 1.00 91.69 185 ARG A C 1
ATOM 1381 O O . ARG A 1 185 ? 17.632 -8.521 -17.034 1.00 91.69 185 ARG A O 1
ATOM 1388 N N . ASN A 1 186 ? 16.053 -9.009 -15.503 1.00 92.44 186 ASN A N 1
ATOM 1389 C CA . ASN A 1 186 ? 15.534 -10.201 -16.185 1.00 92.44 186 ASN A CA 1
ATOM 1390 C C . ASN A 1 186 ? 14.920 -9.877 -17.557 1.00 92.44 186 ASN A C 1
ATOM 1392 O O . ASN A 1 186 ? 14.991 -10.697 -18.467 1.00 92.44 186 ASN A O 1
ATOM 1396 N N . PHE A 1 187 ? 14.396 -8.663 -17.742 1.00 92.69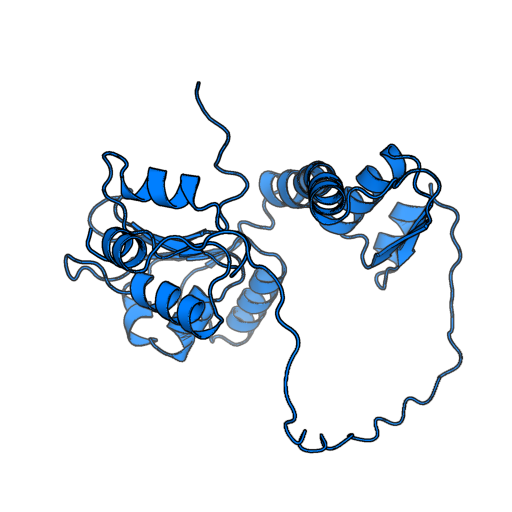 187 PHE A N 1
ATOM 1397 C CA . PHE A 1 187 ? 13.892 -8.175 -19.032 1.00 92.69 187 PHE A CA 1
ATOM 1398 C C . PHE A 1 187 ? 14.979 -7.564 -19.941 1.00 92.69 187 PHE A C 1
ATOM 1400 O O . PHE A 1 187 ? 14.669 -6.975 -20.980 1.00 92.69 187 PHE A O 1
ATOM 1407 N N . GLY A 1 188 ? 16.264 -7.703 -19.592 1.00 91.94 188 GLY A N 1
ATOM 1408 C CA . GLY A 1 188 ? 17.383 -7.202 -20.398 1.00 91.94 188 GLY A CA 1
ATOM 1409 C C . GLY A 1 188 ? 17.587 -5.688 -20.302 1.00 91.94 188 GLY A C 1
ATOM 1410 O O . GLY A 1 188 ? 18.129 -5.074 -21.222 1.00 91.94 188 GLY A O 1
ATOM 1411 N N . VAL A 1 189 ? 17.134 -5.068 -19.210 1.00 94.88 189 VAL A N 1
ATOM 1412 C CA . VAL A 1 189 ? 17.332 -3.641 -18.931 1.00 94.88 189 VAL A CA 1
ATOM 1413 C C . VAL A 1 189 ? 18.694 -3.419 -18.289 1.00 94.88 189 VAL A C 1
ATOM 1415 O O . VAL A 1 189 ? 19.112 -4.155 -17.390 1.00 94.88 189 VAL A O 1
ATOM 1418 N N . ARG A 1 190 ? 19.373 -2.340 -18.676 1.00 93.75 190 ARG A N 1
ATOM 1419 C CA . ARG A 1 190 ? 20.522 -1.838 -17.925 1.00 93.75 190 ARG A CA 1
ATOM 1420 C C . ARG A 1 190 ? 20.029 -1.074 -16.697 1.00 93.75 190 ARG A C 1
ATOM 1422 O O . ARG A 1 190 ? 19.580 0.064 -16.806 1.00 93.75 190 ARG A O 1
ATOM 1429 N N . VAL A 1 191 ? 20.151 -1.693 -15.528 1.00 92.94 191 VAL A N 1
ATOM 1430 C CA . VAL A 1 191 ? 19.697 -1.116 -14.257 1.00 92.94 191 VAL A CA 1
ATOM 1431 C C . VAL A 1 191 ? 20.816 -0.322 -13.584 1.00 92.94 191 VAL A C 1
ATOM 1433 O O . VAL A 1 191 ? 21.925 -0.824 -13.394 1.00 92.94 191 VAL A O 1
ATOM 1436 N N . ILE A 1 192 ? 20.512 0.916 -13.207 1.00 92.25 192 ILE A N 1
ATOM 1437 C CA . ILE A 1 192 ? 21.331 1.772 -12.349 1.00 92.25 192 ILE A CA 1
ATOM 1438 C C . ILE A 1 192 ? 20.610 1.874 -11.008 1.00 92.25 192 ILE A C 1
ATOM 1440 O O . ILE A 1 192 ? 19.427 2.189 -10.981 1.00 92.25 192 ILE A O 1
ATOM 1444 N N . ILE A 1 193 ? 21.303 1.622 -9.902 1.00 90.75 193 ILE A N 1
ATOM 1445 C CA . ILE A 1 193 ? 20.711 1.706 -8.564 1.00 90.75 193 ILE A CA 1
ATOM 1446 C C . ILE A 1 193 ? 21.313 2.907 -7.838 1.00 90.75 193 ILE A C 1
ATOM 1448 O O . ILE A 1 193 ? 22.535 3.071 -7.813 1.00 90.75 193 ILE A O 1
ATOM 1452 N N . MET A 1 194 ? 20.454 3.740 -7.259 1.00 90.88 194 MET A N 1
ATOM 1453 C CA . MET A 1 194 ? 20.833 4.839 -6.376 1.00 90.88 194 MET A CA 1
ATOM 1454 C C . MET A 1 194 ? 20.504 4.456 -4.944 1.00 90.88 194 MET A C 1
ATOM 1456 O O . MET A 1 194 ? 19.418 3.954 -4.679 1.00 90.88 194 MET A O 1
ATOM 1460 N N . GLU A 1 195 ? 21.427 4.696 -4.022 1.00 89.81 195 GLU A N 1
ATOM 1461 C CA . GLU A 1 195 ? 21.228 4.343 -2.624 1.00 89.81 195 GLU A CA 1
ATOM 1462 C C . GLU A 1 195 ? 22.016 5.294 -1.726 1.00 89.81 195 GLU A C 1
ATOM 1464 O O . GLU A 1 195 ? 23.108 5.737 -2.086 1.00 89.81 195 GLU A O 1
ATOM 1469 N N . ILE A 1 196 ? 21.442 5.620 -0.569 1.00 90.25 196 ILE A N 1
ATOM 1470 C CA . ILE A 1 196 ? 22.062 6.502 0.425 1.00 90.25 196 ILE A CA 1
ATOM 1471 C C . ILE A 1 196 ? 22.766 5.651 1.486 1.00 90.25 196 ILE A C 1
ATOM 1473 O O . ILE A 1 196 ? 23.827 6.030 1.982 1.00 90.25 196 ILE A O 1
ATOM 1477 N N . ASN A 1 197 ? 22.215 4.478 1.819 1.00 85.88 197 ASN A N 1
ATOM 1478 C CA . ASN A 1 197 ? 22.792 3.589 2.816 1.00 85.88 197 ASN A CA 1
ATOM 1479 C C . ASN A 1 197 ? 24.021 2.833 2.258 1.00 85.88 197 ASN A C 1
ATOM 1481 O O . ASN A 1 197 ? 23.881 1.985 1.367 1.00 85.88 197 ASN A O 1
ATOM 1485 N N . PRO A 1 198 ? 25.229 3.047 2.815 1.00 83.56 198 PRO A N 1
ATOM 1486 C CA . PRO A 1 198 ? 26.455 2.434 2.306 1.00 83.56 198 PRO A CA 1
ATOM 1487 C C . PRO A 1 198 ? 26.472 0.902 2.408 1.00 83.56 198 PRO A C 1
ATOM 1489 O O . PRO A 1 198 ? 27.121 0.249 1.590 1.00 83.56 198 PRO A O 1
ATOM 1492 N N . ILE A 1 199 ? 25.747 0.319 3.367 1.00 85.31 199 ILE A N 1
ATOM 1493 C CA . ILE A 1 199 ? 25.662 -1.136 3.553 1.00 85.31 199 ILE A CA 1
ATOM 1494 C C . ILE A 1 199 ? 24.856 -1.760 2.415 1.00 85.31 199 ILE A C 1
ATOM 1496 O O . ILE A 1 199 ? 25.270 -2.752 1.816 1.00 85.31 199 ILE A O 1
ATOM 1500 N N . LEU A 1 200 ? 23.724 -1.147 2.062 1.00 81.56 200 LEU A N 1
ATOM 1501 C CA . LEU A 1 200 ? 22.866 -1.644 0.988 1.00 81.56 200 LEU A CA 1
ATOM 1502 C C . LEU A 1 200 ? 23.554 -1.543 -0.380 1.00 81.56 200 LEU A C 1
ATOM 1504 O O . LEU A 1 200 ? 23.367 -2.422 -1.220 1.00 81.56 200 LEU A O 1
ATOM 1508 N N . ILE A 1 201 ? 24.449 -0.565 -0.571 1.00 72.56 201 ILE A N 1
ATOM 1509 C CA . ILE A 1 201 ? 25.288 -0.465 -1.776 1.00 72.56 201 ILE A CA 1
ATOM 1510 C C . ILE A 1 201 ? 26.195 -1.692 -1.957 1.00 72.56 201 ILE A C 1
ATOM 1512 O O . ILE A 1 201 ? 26.510 -2.083 -3.084 1.00 72.56 201 ILE A O 1
ATOM 1516 N N . GLN A 1 202 ? 26.619 -2.344 -0.875 1.00 69.19 202 GLN A N 1
ATOM 1517 C CA . GLN A 1 202 ? 27.439 -3.551 -0.970 1.00 69.19 202 GLN A CA 1
ATOM 1518 C C . GLN A 1 202 ? 26.650 -4.774 -1.461 1.00 69.19 202 GLN A C 1
ATOM 1520 O O . GLN A 1 202 ? 27.237 -5.750 -1.909 1.00 69.19 202 GLN A O 1
ATOM 1525 N N . TRP A 1 203 ? 25.322 -4.725 -1.475 1.00 71.00 203 TRP A N 1
ATOM 1526 C CA . TRP A 1 203 ? 24.528 -5.760 -2.136 1.00 71.00 203 TRP A CA 1
ATOM 1527 C C . TRP A 1 203 ? 24.566 -5.624 -3.672 1.00 71.00 203 TRP A C 1
ATOM 1529 O O . TRP A 1 203 ? 24.376 -6.590 -4.404 1.00 71.00 203 TRP A O 1
ATOM 1539 N N . ILE A 1 204 ? 24.898 -4.431 -4.173 1.00 64.25 204 ILE A N 1
ATOM 1540 C CA . ILE A 1 204 ? 24.905 -4.058 -5.595 1.00 64.25 204 ILE A CA 1
ATOM 1541 C C . ILE A 1 204 ? 26.209 -4.499 -6.300 1.00 64.25 204 ILE A C 1
ATOM 1543 O O . ILE A 1 204 ? 26.389 -4.249 -7.484 1.00 64.25 204 ILE A O 1
ATOM 1547 N N . GLN A 1 205 ? 27.135 -5.196 -5.631 1.00 52.56 205 GLN A N 1
ATOM 1548 C CA . GLN A 1 205 ? 28.437 -5.580 -6.213 1.00 52.56 205 GLN A CA 1
ATOM 1549 C C . GLN A 1 205 ? 28.391 -6.383 -7.536 1.00 52.56 205 GLN A C 1
ATOM 1551 O O . GLN A 1 205 ? 29.313 -6.207 -8.330 1.00 52.56 205 GLN A O 1
ATOM 1556 N N . PRO A 1 206 ? 27.357 -7.192 -7.867 1.00 54.19 206 PRO A N 1
ATOM 1557 C CA . PRO A 1 206 ? 27.235 -7.784 -9.207 1.00 54.19 206 PRO A CA 1
ATOM 1558 C C . PRO A 1 206 ? 26.713 -6.805 -10.289 1.00 54.19 206 PRO A C 1
ATOM 1560 O O . PRO A 1 206 ? 26.350 -7.222 -11.396 1.00 54.19 206 PRO A O 1
ATOM 1563 N N . PHE A 1 207 ? 26.639 -5.506 -9.991 1.00 52.81 207 PHE A N 1
ATOM 1564 C CA . PHE A 1 207 ? 26.346 -4.415 -10.920 1.00 52.81 207 PHE A CA 1
ATOM 1565 C C . PHE A 1 207 ? 27.579 -3.501 -11.029 1.00 52.81 207 PHE A C 1
ATOM 1567 O O . PHE A 1 207 ? 28.304 -3.296 -10.058 1.00 52.81 207 PHE A O 1
ATOM 1574 N N . SER A 1 208 ? 27.831 -2.929 -12.212 1.00 49.09 208 SER A N 1
ATOM 1575 C CA . SER A 1 208 ? 28.958 -2.006 -12.423 1.00 49.09 208 SER A CA 1
ATOM 1576 C C . SER A 1 208 ? 28.830 -0.783 -11.506 1.00 49.09 208 SER A C 1
ATOM 1578 O O . SER A 1 208 ? 28.060 0.136 -11.791 1.00 49.09 208 SER A O 1
ATOM 1580 N N . ARG A 1 209 ? 29.608 -0.749 -10.420 1.00 48.72 209 ARG A N 1
ATOM 1581 C CA . ARG A 1 209 ? 29.583 0.323 -9.421 1.00 48.72 209 ARG A CA 1
ATOM 1582 C C . ARG A 1 209 ? 30.237 1.588 -9.977 1.00 48.72 209 ARG A C 1
ATOM 1584 O O . ARG A 1 209 ? 31.425 1.596 -10.282 1.00 48.72 209 ARG A O 1
ATOM 1591 N N . LYS A 1 210 ? 29.476 2.678 -10.058 1.00 51.00 210 LYS A N 1
ATOM 1592 C CA . LYS A 1 210 ? 30.025 4.037 -10.151 1.00 51.00 210 LYS A CA 1
ATOM 1593 C C . LYS A 1 210 ? 29.607 4.787 -8.893 1.00 51.00 210 LYS A C 1
ATOM 1595 O O . LYS A 1 210 ? 28.448 5.159 -8.758 1.00 51.00 210 LYS A O 1
ATOM 1600 N N . THR A 1 211 ? 30.531 4.956 -7.953 1.00 44.78 211 THR A N 1
ATOM 1601 C CA . THR A 1 211 ? 30.289 5.763 -6.752 1.00 44.78 211 THR A CA 1
ATOM 1602 C C . THR A 1 211 ? 30.471 7.233 -7.122 1.00 44.78 211 THR A C 1
ATOM 1604 O O . THR A 1 211 ? 31.575 7.634 -7.480 1.00 44.78 211 THR A O 1
ATOM 1607 N N . VAL A 1 212 ? 29.409 8.036 -7.054 1.00 47.72 212 VAL A N 1
ATOM 1608 C CA . VAL A 1 212 ? 29.516 9.501 -7.136 1.00 47.72 212 VAL A CA 1
ATOM 1609 C C . VAL A 1 212 ? 29.715 10.003 -5.706 1.00 47.72 212 VAL A C 1
ATOM 1611 O O . VAL A 1 212 ? 28.752 10.160 -4.967 1.00 47.72 212 VAL A O 1
ATOM 1614 N N . THR A 1 213 ? 30.968 10.158 -5.272 1.00 37.78 213 THR A N 1
ATOM 1615 C CA . THR A 1 213 ? 31.312 10.548 -3.888 1.00 37.78 213 THR A CA 1
ATOM 1616 C C . THR A 1 213 ? 31.156 12.039 -3.594 1.00 37.78 213 THR A C 1
ATOM 1618 O O . THR A 1 213 ? 31.236 12.433 -2.436 1.00 37.78 213 THR A O 1
ATOM 1621 N N . SER A 1 214 ? 30.879 12.875 -4.591 1.00 30.62 214 SER A N 1
ATOM 1622 C CA . SER A 1 214 ? 30.486 14.266 -4.378 1.00 30.62 214 SER A CA 1
ATOM 1623 C C . SER A 1 214 ? 29.895 14.840 -5.660 1.00 30.62 214 SER A C 1
ATOM 1625 O O . SER A 1 214 ? 30.566 14.956 -6.683 1.00 30.62 214 SER A O 1
ATOM 1627 N N . LEU A 1 215 ? 28.622 15.229 -5.617 1.00 33.78 215 LEU A N 1
ATOM 1628 C CA . LEU A 1 215 ? 28.191 16.344 -6.452 1.00 33.78 215 LEU A CA 1
ATOM 1629 C C . LEU A 1 215 ? 28.819 17.591 -5.808 1.00 33.78 215 LEU A C 1
ATOM 1631 O O . LEU A 1 215 ? 28.617 17.782 -4.604 1.00 33.78 215 LEU A O 1
ATOM 1635 N N . PRO A 1 216 ? 29.612 18.414 -6.522 1.00 27.75 216 PRO A N 1
ATOM 1636 C CA . PRO A 1 216 ? 29.992 19.714 -5.987 1.00 27.75 216 PRO A CA 1
ATOM 1637 C C . PRO A 1 216 ? 28.698 20.438 -5.623 1.00 27.75 216 PRO A C 1
ATOM 1639 O O . PRO A 1 216 ? 27.743 20.389 -6.397 1.00 27.75 216 PRO A O 1
ATOM 1642 N N . ALA A 1 217 ? 28.652 21.013 -4.421 1.00 31.61 217 ALA A N 1
ATOM 1643 C CA . ALA A 1 217 ? 27.475 21.658 -3.860 1.00 31.61 217 ALA A CA 1
ATOM 1644 C C . ALA A 1 217 ? 26.860 22.633 -4.875 1.00 31.61 217 ALA A C 1
ATOM 1646 O O . ALA A 1 217 ? 27.278 23.782 -5.002 1.00 31.61 217 ALA A O 1
ATOM 1647 N N . LEU A 1 218 ? 25.848 22.168 -5.606 1.00 30.48 218 LEU A N 1
ATOM 1648 C CA . LEU A 1 218 ? 24.904 23.037 -6.273 1.00 30.48 218 LEU A CA 1
ATOM 1649 C C . LEU A 1 218 ? 24.127 23.670 -5.130 1.00 30.48 218 LEU A C 1
ATOM 1651 O O . LEU A 1 218 ? 23.250 23.044 -4.538 1.00 30.48 218 LEU A O 1
ATOM 1655 N N . SER A 1 219 ? 24.529 24.888 -4.773 1.00 26.62 219 SER A N 1
ATOM 1656 C CA . SER A 1 219 ? 23.735 25.806 -3.968 1.00 26.62 219 SER A CA 1
ATOM 1657 C C . SER A 1 219 ? 22.380 25.972 -4.657 1.00 26.62 219 SER A C 1
ATOM 1659 O O . SER A 1 219 ? 22.172 26.865 -5.477 1.00 26.62 219 SER A O 1
ATOM 1661 N N . MET A 1 220 ? 21.445 25.069 -4.368 1.00 27.83 220 MET A N 1
ATOM 1662 C CA . MET A 1 220 ? 20.030 25.301 -4.590 1.00 27.83 220 MET A CA 1
ATOM 1663 C C . MET A 1 220 ? 19.597 26.266 -3.498 1.00 27.83 220 MET A C 1
ATOM 1665 O O . MET A 1 220 ? 19.105 25.882 -2.441 1.00 27.83 220 MET A O 1
ATOM 1669 N N . THR A 1 221 ? 19.818 27.554 -3.751 1.00 25.61 221 THR A N 1
ATOM 1670 C CA . THR A 1 221 ? 19.060 28.587 -3.059 1.00 25.61 221 THR A CA 1
ATOM 1671 C C . THR A 1 221 ? 17.601 28.358 -3.447 1.00 25.61 221 THR A C 1
ATOM 1673 O O . THR A 1 221 ? 17.216 28.634 -4.584 1.00 25.61 221 THR A O 1
ATOM 1676 N N . MET A 1 222 ? 16.796 27.794 -2.542 1.00 25.11 222 MET A N 1
ATOM 1677 C CA . MET A 1 222 ? 15.344 27.768 -2.700 1.00 25.11 222 MET A CA 1
ATOM 1678 C C . MET A 1 222 ? 14.854 29.217 -2.735 1.00 25.11 222 MET A C 1
ATOM 1680 O O . MET A 1 222 ? 14.611 29.834 -1.701 1.00 25.11 222 MET A O 1
ATOM 1684 N N . LYS A 1 223 ? 14.704 29.784 -3.933 1.00 26.47 223 LYS A N 1
ATOM 1685 C CA . LYS A 1 223 ? 13.758 30.878 -4.120 1.00 26.47 223 LYS A CA 1
ATOM 1686 C C . LYS A 1 223 ? 12.376 30.245 -4.042 1.00 26.47 223 LYS A C 1
ATOM 1688 O O . LYS A 1 223 ? 11.995 29.507 -4.945 1.00 26.47 223 LYS A O 1
ATOM 1693 N N . GLN A 1 224 ? 11.658 30.514 -2.953 1.00 29.22 224 GLN A N 1
ATOM 1694 C CA . GLN A 1 224 ? 10.207 30.353 -2.894 1.00 29.22 224 GLN A CA 1
ATOM 1695 C C . GLN A 1 224 ? 9.610 31.038 -4.129 1.00 29.22 224 GLN A C 1
ATOM 1697 O O . GLN A 1 224 ? 9.569 32.264 -4.211 1.00 29.22 224 GLN A O 1
ATOM 1702 N N . GLN A 1 225 ? 9.204 30.249 -5.122 1.00 28.08 225 GLN A N 1
ATOM 1703 C CA . GLN A 1 225 ? 8.347 30.732 -6.191 1.00 28.08 225 GLN A CA 1
ATOM 1704 C C . GLN A 1 225 ? 6.926 30.756 -5.638 1.00 28.08 225 GLN A C 1
ATOM 1706 O O . GLN A 1 225 ? 6.285 29.723 -5.465 1.00 28.08 225 GLN A O 1
ATOM 1711 N N . THR A 1 226 ? 6.452 31.956 -5.323 1.00 29.47 226 THR A N 1
ATOM 1712 C CA . THR A 1 226 ? 5.028 32.257 -5.218 1.00 29.47 226 THR A CA 1
ATOM 1713 C C . THR A 1 226 ? 4.349 31.869 -6.534 1.00 29.47 226 THR A C 1
ATOM 1715 O O . THR A 1 226 ? 4.774 32.287 -7.611 1.00 29.47 226 THR A O 1
ATOM 1718 N N . GLN A 1 227 ? 3.322 31.022 -6.452 1.00 25.28 227 GLN A N 1
ATOM 1719 C CA . GLN A 1 227 ? 2.529 30.593 -7.604 1.00 25.28 227 GLN A CA 1
ATOM 1720 C C . GLN A 1 227 ? 1.872 31.810 -8.284 1.00 25.28 227 GLN A C 1
ATOM 1722 O O . GLN A 1 227 ? 1.199 32.585 -7.599 1.00 25.28 227 GLN A O 1
ATOM 1727 N N . PRO A 1 228 ? 2.002 31.991 -9.610 1.00 26.23 228 PRO A N 1
ATOM 1728 C CA . PRO A 1 228 ? 1.149 32.913 -10.340 1.00 26.23 228 PRO A CA 1
ATOM 1729 C C . PRO A 1 228 ? -0.233 32.282 -10.556 1.00 26.23 228 PRO A C 1
ATOM 1731 O O . PRO A 1 228 ? -0.343 31.140 -11.000 1.00 26.23 228 PRO A O 1
ATOM 1734 N N . GLN A 1 229 ? -1.287 33.045 -10.252 1.00 30.38 229 GLN A N 1
ATOM 1735 C CA . GLN A 1 229 ? -2.672 32.705 -10.581 1.00 30.38 229 GLN A CA 1
ATOM 1736 C C . GLN A 1 229 ? -2.805 32.429 -12.087 1.00 30.38 229 GLN A C 1
ATOM 1738 O O . GLN A 1 229 ? -2.515 33.301 -12.906 1.00 30.38 229 GLN A O 1
ATOM 1743 N N . GLN A 1 230 ? -3.253 31.228 -12.458 1.00 30.84 230 GLN A N 1
ATOM 1744 C CA . GLN A 1 230 ? -3.575 30.901 -13.847 1.00 30.84 230 GLN A CA 1
ATOM 1745 C C . GLN A 1 230 ? -4.943 31.479 -14.228 1.00 30.84 230 GLN A C 1
ATOM 1747 O O . GLN A 1 230 ? -5.976 31.129 -13.658 1.00 30.84 230 GLN A O 1
ATOM 1752 N N . SER A 1 231 ? -4.934 32.368 -15.219 1.00 26.38 231 SER A N 1
ATOM 1753 C CA . SER A 1 231 ? -6.108 32.834 -15.950 1.00 26.38 231 SER A CA 1
ATOM 1754 C C . SER A 1 231 ? -6.636 31.736 -16.886 1.00 26.38 231 SER A C 1
ATOM 1756 O O . SER A 1 231 ? -5.876 31.001 -17.514 1.00 26.38 231 SER A O 1
ATOM 1758 N N . ARG A 1 232 ? -7.967 31.615 -16.966 1.00 28.05 232 ARG A N 1
ATOM 1759 C CA . ARG A 1 232 ? -8.689 30.672 -17.838 1.00 28.05 232 ARG A CA 1
ATOM 1760 C C . ARG A 1 232 ? -8.621 31.109 -19.302 1.00 28.05 232 ARG A C 1
ATOM 1762 O O . ARG A 1 232 ? -8.853 32.283 -19.556 1.00 28.05 232 ARG A O 1
ATOM 1769 N N . HIS A 1 233 ? -8.478 30.161 -20.234 1.00 23.91 233 HIS A N 1
ATOM 1770 C CA . HIS A 1 233 ? -9.159 30.169 -21.542 1.00 23.91 233 HIS A CA 1
ATOM 1771 C C . HIS A 1 233 ? -9.230 28.748 -22.157 1.00 23.91 233 HIS A C 1
ATOM 1773 O O . HIS A 1 233 ? -8.504 27.866 -21.703 1.00 23.91 233 HIS A O 1
ATOM 1779 N N . PRO A 1 234 ? -10.175 28.491 -23.089 1.00 28.17 234 PRO A N 1
ATOM 1780 C CA . PRO A 1 234 ? -10.924 27.237 -23.149 1.00 28.17 234 PRO A CA 1
ATOM 1781 C C . PRO A 1 234 ? -10.569 26.336 -24.344 1.00 28.17 234 PRO A C 1
ATOM 1783 O O . PRO A 1 234 ? -10.130 26.816 -25.383 1.00 28.17 234 PRO A O 1
ATOM 1786 N N . GLY A 1 235 ? -10.911 25.050 -24.212 1.00 27.89 235 GLY A N 1
ATOM 1787 C CA . GLY A 1 235 ? -11.265 24.178 -25.337 1.00 27.89 235 GLY A CA 1
ATOM 1788 C C . GLY A 1 235 ? -10.160 23.266 -25.872 1.00 27.89 235 GLY A C 1
ATOM 1789 O O . GLY A 1 235 ? -9.387 23.655 -26.737 1.00 27.89 235 GLY A O 1
ATOM 1790 N N . SER A 1 236 ? -10.160 22.006 -25.435 1.00 25.30 236 SER A N 1
ATOM 1791 C CA . SER A 1 236 ? -9.938 20.861 -26.331 1.00 25.30 236 SER A CA 1
ATOM 1792 C C . SER A 1 236 ? -10.547 19.610 -25.693 1.00 25.30 236 SER A C 1
ATOM 1794 O O . SER A 1 236 ? -10.193 19.218 -24.583 1.00 25.30 236 SER A O 1
ATOM 1796 N N . GLU A 1 237 ? -11.551 19.055 -26.366 1.00 26.98 237 GLU A N 1
ATOM 1797 C CA . GLU A 1 237 ? -12.272 17.848 -25.969 1.00 26.98 237 GLU A CA 1
ATOM 1798 C C . GLU A 1 237 ? -11.351 16.628 -26.097 1.00 26.98 237 GLU A C 1
ATOM 1800 O O . GLU A 1 237 ? -10.697 16.435 -27.121 1.00 26.98 237 GLU A O 1
ATOM 1805 N N . SER A 1 238 ? -11.313 15.790 -25.059 1.00 28.11 238 SER A N 1
ATOM 1806 C CA . SER A 1 238 ? -10.716 14.455 -25.118 1.00 28.11 238 SER A CA 1
ATOM 1807 C C . SER A 1 238 ? -11.812 13.425 -24.863 1.00 28.11 238 SER A C 1
ATOM 1809 O O . SER A 1 238 ? -12.550 13.506 -23.882 1.00 28.11 238 SER A O 1
ATOM 1811 N N . HIS A 1 239 ? -11.959 12.486 -25.796 1.00 27.12 239 HIS A N 1
ATOM 1812 C CA . HIS A 1 239 ? -12.858 11.345 -25.669 1.00 27.12 239 HIS A CA 1
ATOM 1813 C C . HIS A 1 239 ? -12.457 10.488 -24.461 1.00 27.12 239 HIS A C 1
ATOM 1815 O O . HIS A 1 239 ? -11.368 9.917 -24.435 1.00 27.12 239 HIS A O 1
ATOM 1821 N N . GLN A 1 240 ? -13.356 10.388 -23.481 1.00 28.33 240 GLN A N 1
ATOM 1822 C CA . GLN A 1 240 ? -13.277 9.445 -22.367 1.00 28.33 240 GLN A CA 1
ATOM 1823 C C . GLN A 1 240 ? -14.031 8.150 -22.732 1.00 28.33 240 GLN A C 1
ATOM 1825 O O . GLN A 1 240 ? -15.094 8.232 -23.353 1.00 28.33 240 GLN A O 1
ATOM 1830 N N . PRO A 1 241 ? -13.525 6.957 -22.367 1.00 30.34 241 PRO A N 1
ATOM 1831 C CA . PRO A 1 241 ? -14.305 5.722 -22.447 1.00 30.34 241 PRO A CA 1
ATOM 1832 C C . PRO A 1 241 ? -15.464 5.759 -21.428 1.00 30.34 241 PRO A C 1
ATOM 1834 O O . PRO A 1 241 ? -15.410 6.542 -20.476 1.00 30.34 241 PRO A O 1
ATOM 1837 N N . PRO A 1 242 ? -16.536 4.968 -21.628 1.00 32.53 242 PRO A N 1
ATOM 1838 C CA . PRO A 1 242 ? -17.813 5.205 -20.963 1.00 32.53 242 PRO A CA 1
ATOM 1839 C C . PRO A 1 242 ? -17.710 4.991 -19.450 1.00 32.53 242 PRO A C 1
ATOM 1841 O O . PRO A 1 242 ? -17.365 3.908 -18.979 1.00 32.53 242 PRO A O 1
ATOM 1844 N N . PHE A 1 243 ? -18.026 6.049 -18.702 1.00 37.59 243 PHE A N 1
ATOM 1845 C CA . PHE A 1 243 ? -18.277 6.005 -17.266 1.00 37.59 243 PHE A CA 1
ATOM 1846 C C . PHE A 1 243 ? -19.487 5.110 -16.970 1.00 37.59 243 PHE A C 1
ATOM 1848 O O . PHE A 1 243 ? -20.471 5.128 -17.707 1.00 37.59 243 PHE A O 1
ATOM 1855 N N . LEU A 1 244 ? -19.442 4.373 -15.858 1.00 39.12 244 LEU A N 1
ATOM 1856 C CA . LEU A 1 244 ? -20.646 3.781 -15.273 1.00 39.12 244 LEU A CA 1
ATOM 1857 C C . LEU A 1 244 ? -21.596 4.913 -14.842 1.00 39.12 244 LEU A C 1
ATOM 1859 O O . LEU A 1 244 ? -21.171 5.880 -14.195 1.00 39.12 244 LEU A O 1
ATOM 1863 N N . GLU A 1 245 ? -22.864 4.787 -15.234 1.00 30.88 245 GLU A N 1
ATOM 1864 C CA . GLU A 1 245 ? -23.919 5.785 -15.023 1.00 30.88 245 GLU A CA 1
ATOM 1865 C C . GLU A 1 245 ? -24.158 6.057 -13.522 1.00 30.88 245 GLU A C 1
ATOM 1867 O O . GLU A 1 245 ? -24.010 5.142 -12.705 1.00 30.88 245 GLU A O 1
ATOM 1872 N N . PRO A 1 246 ? -24.580 7.275 -13.122 1.00 36.91 246 PRO A N 1
ATOM 1873 C CA . PRO A 1 246 ? -24.785 7.655 -11.718 1.00 36.91 246 PRO A CA 1
ATOM 1874 C C . PRO A 1 246 ? -25.682 6.691 -10.926 1.00 36.91 246 PRO A C 1
ATOM 1876 O O . PRO A 1 246 ? -25.395 6.392 -9.772 1.00 36.91 246 PRO A O 1
ATOM 1879 N N . ALA A 1 247 ? -26.694 6.104 -11.572 1.00 33.44 247 ALA A N 1
ATOM 1880 C CA . ALA A 1 247 ? -27.584 5.120 -10.952 1.00 33.44 247 ALA A CA 1
ATOM 1881 C C . ALA A 1 247 ? -26.874 3.819 -10.516 1.00 33.44 247 ALA A C 1
ATOM 1883 O O . ALA A 1 247 ? -27.358 3.113 -9.634 1.00 33.44 247 ALA A O 1
ATOM 1884 N N . GLN A 1 248 ? -25.722 3.491 -11.111 1.00 33.59 248 GLN A N 1
ATOM 1885 C CA . GLN A 1 248 ? -24.910 2.335 -10.719 1.00 33.59 248 GLN A CA 1
ATOM 1886 C C . GLN A 1 248 ? -23.979 2.644 -9.538 1.00 33.59 248 GLN A C 1
ATOM 1888 O O . GLN A 1 248 ? -23.543 1.713 -8.867 1.00 33.59 248 GLN A O 1
ATOM 1893 N N . ARG A 1 249 ? -23.712 3.927 -9.246 1.00 40.53 249 ARG A N 1
ATOM 1894 C CA . ARG A 1 249 ? -22.929 4.371 -8.077 1.00 40.53 249 ARG A CA 1
ATOM 1895 C C . ARG A 1 249 ? -23.757 4.288 -6.796 1.00 40.53 249 ARG A C 1
ATOM 1897 O O . ARG A 1 249 ? -23.285 3.774 -5.786 1.00 40.53 249 ARG A O 1
ATOM 1904 N N . ASP A 1 250 ? -25.028 4.680 -6.877 1.00 30.44 250 ASP A N 1
ATOM 1905 C CA . ASP A 1 250 ? -25.972 4.594 -5.755 1.00 30.44 250 ASP A CA 1
ATOM 1906 C C . ASP A 1 250 ? -26.270 3.141 -5.351 1.00 30.44 250 ASP A C 1
ATOM 1908 O O . ASP A 1 250 ? -26.481 2.840 -4.175 1.00 30.44 250 ASP A O 1
ATOM 1912 N N . ALA A 1 251 ? -26.210 2.212 -6.310 1.00 32.84 251 ALA A N 1
ATOM 1913 C CA . ALA A 1 251 ? -26.406 0.788 -6.063 1.00 32.84 251 ALA A CA 1
ATOM 1914 C C . ALA A 1 251 ? -25.251 0.127 -5.290 1.00 32.84 251 ALA A C 1
ATOM 1916 O O . ALA A 1 251 ? -25.458 -0.948 -4.742 1.00 32.84 251 ALA A O 1
ATOM 1917 N N . VAL A 1 252 ? -24.063 0.734 -5.217 1.00 35.94 252 VAL A N 1
ATOM 1918 C CA . VAL A 1 252 ? -22.952 0.233 -4.383 1.00 35.94 252 VAL A CA 1
ATOM 1919 C C . VAL A 1 252 ? -23.033 0.810 -2.964 1.00 35.94 252 VAL A C 1
ATOM 1921 O O . VAL A 1 252 ? -22.667 0.140 -2.005 1.00 35.94 252 VAL A O 1
ATOM 1924 N N . ALA A 1 253 ? -23.593 2.014 -2.807 1.00 31.14 253 ALA A N 1
ATOM 1925 C CA . ALA A 1 253 ? -23.694 2.710 -1.523 1.00 31.14 253 ALA A CA 1
ATOM 1926 C C . ALA A 1 253 ? -24.909 2.305 -0.655 1.00 31.14 253 ALA A C 1
ATOM 1928 O O . ALA A 1 253 ? -24.937 2.621 0.534 1.00 31.14 253 ALA A O 1
ATOM 1929 N N . GLN A 1 254 ? -25.923 1.633 -1.217 1.00 27.89 254 GLN A N 1
ATOM 1930 C CA . GLN A 1 254 ? -27.186 1.325 -0.520 1.00 27.89 254 GLN A CA 1
ATOM 1931 C C . GLN A 1 254 ? -27.337 -0.111 0.024 1.00 27.89 254 GLN A C 1
ATOM 1933 O O . GLN A 1 254 ? -28.437 -0.464 0.454 1.00 27.89 254 GLN A O 1
ATOM 1938 N N . TRP A 1 255 ? -26.275 -0.925 0.089 1.00 31.98 255 TRP A N 1
ATOM 1939 C CA . TRP A 1 255 ? -26.349 -2.303 0.619 1.00 31.98 255 TRP A CA 1
ATOM 1940 C C . TRP A 1 255 ? -25.512 -2.550 1.860 1.00 31.98 255 TRP A C 1
ATOM 1942 O O . TRP A 1 255 ? -24.516 -1.835 2.104 1.00 31.98 255 TRP A O 1
#

Organism: NCBI:txid74926

Secondary structure (DSSP, 8-state):
-----TTS--EEEEEETT-TT-EEEEESSTTT--HHHHHHHHHSTT---EE--TT--HHHHHHHHHHHT--TT-PPEEEEEESSSHHHHHHHHT-TTGGGT--EEEE--HHHHHHHHHHHHTT---SEEEE-TTSHHIIIIIIIIIHHHHHHHHHHHHH----TT-EEEEE--SHHHHHHHHHHHHTT-EEEEE-S-HHHHGGGTTS------------------PPPPPPP------PPPPPPPHHHHHHHHT-

Foldseek 3Di:
DDDDPPQQQQWKWFDFPPDPLAIEIEGPDQARDDVVVQVCVCPPPSNHAYQYDHRDDPVSRVVSLVVRQADPVRTAGAEIEHEPCPNVVCCLPVNVVSLVRYAEYEYAYPVVVVVLVVCVVVVSDSHHYDDPNPPCCRQQCNLAQVLLPVVVVVVCVVPVDQLAPEEDEQEDQGNNSNSPQNNSVVSNYQYHYHDDDPVSVVVCVVHDDDDPPDDDDPPPPPPPDDDDDDDDDDDDDDDDDDDDDPVVVVVSVPD

InterPro domains:
  IPR000043 Adenosylhomocysteinase-like [PF05221] (21-93)
  IPR000043 Adenosylhomocysteinase-like [PTHR23420] (21-200)
  IPR000043 Adenosylhomocysteinase-like [SM00996] (1-249)
  IPR015878 S-adenosyl-L-homocysteine hydrolase, NAD binding domain [PF00670] (143-200)
  IPR015878 S-adenosyl-L-homocysteine hydrolase, NAD binding domain [SM00997] (143-255)
  IPR036291 NAD(P)-binding domain superfamily [SSF51735] (143-200)
  IPR042172 Adenosylhomocysteinase-like superfamily [G3DSA:3.40.50.1480] (17-94)
  IPR042172 Adenosylhomocysteinase-like superfamily [G3DSA:3.40.50.1480] (95-149)

pLDDT: mean 72.76, std 24.61, range [23.52, 95.12]

Sequence (255 aa):
MELGLACWVQLVNAVSCSHPAHGTWSSCNIFSTQDHAAAAFAIAKAGIPVFAWKGETNEEYLWCIEQTLCFKDGQPLSMILDDGGDLTNLVHTKHPQLLKGIKSISEETTTEIHNLYKMKANGSLKVSAINVNDSVTKSKLDNLYGCRESLIDGIKHATDVMISGKVAVVAGSGDVGKGCAQALRNFGVRVIIMEINPILIQWIQPFSRKTVTSLPALSMTMKQQTQPQQSRHPGSESHQPPFLEPAQRDAVAQW